Protein AF-A0AAV4HKI9-F1 (afdb_monomer_lite)

Foldseek 3Di:
DVVVVVVQVVVCVVPVDNDDDDDDDCLLPLVSLLVVLVCLLVVVDFFAADPPRDTDDNLPQQEAEDDQEQSNVVSNQVSCVVVVHAYEYAHNQECVCVPCVSRVRYHYPDHHVVVVVVVVVVVCVVVPVVVVPVPDPDPPPDDDDDDDDDDDDDDDDDDDDDDDDDDDYDDDDDDDDDDDDDDDDPPVPVVVVVVVVVVVVVVVVVVVVVVVVVVVVVVVVVVVVVVVVVVVVVVVVVVVVVVVVVVVVVVVSVVVVVVCVVDVPNDDDD

Radius of gyration: 43.37 Å; chains: 1; bounding box: 105×45×115 Å

Sequence (270 aa):
MKAFTHAVARLRQMTGINFGYLVVDDCYNPLTINRMLSKIMSGDLEVLCKETGVKLDQKKIVVGVGAQSSPVTIAALPILQNLNIPLISYSATNPALDNRITYPYFSRTVISDTQQASAIRLILQRLDVSTQHANTDLIISTATPVQFTSSSSSSSSSSSSSSNSSSSSSSSSRSSSSCSSNSNSSRGSSVVVVVAVILVIVVVVVVVVVAAVVVVVVVVVVIVVVVVVVVVVVVVVVVVVVVVVVYSVISVVDFLCLKNLLKPYILTRP

Organism: NCBI:txid1093978

Secondary structure (DSSP, 8-state):
-HHHHHHHHHHHHHH-----------TT-HHHHHHHHHHHHHS-S-PBPTTT-PBP-GGG---EE--SSHHHHHHHHHHHHTTT--EEESS---GGGG-TTT-TTEEESS--HHHHHHHHHHHHHHTTGGGG-TT--S-SS----------------------------------------------HHHHHHHHHHHHHHHHHHHHHHHHHHHHHHHHHHHHHHHHHHHHHHHHHHHHHHHHHHHHHHHHHHHHHHHHHHHS-------

pLDDT: mean 79.05, std 24.03, range [27.34, 98.56]

InterPro domains:
  IPR000337 GPCR, family 3 [PR00248] (8-27)
  IPR000337 GPCR, family 3 [PR00248] (64-90)
  IPR000337 GPCR, family 3 [PR00248] (97-116)
  IPR001828 Receptor, ligand binding region [PF01094] (2-127)
  IPR028082 Periplasmic binding protein-like I [SSF53822] (3-130)
  IPR050726 Metabotropic Glutamate Receptor [PTHR24060] (2-130)

Structure (mmCIF, N/CA/C/O backbone):
data_AF-A0AAV4HKI9-F1
#
_entry.id   AF-A0AAV4HKI9-F1
#
loop_
_atom_site.group_PDB
_atom_site.id
_atom_site.type_symbol
_atom_site.label_atom_id
_atom_site.label_alt_id
_atom_site.label_comp_id
_atom_site.label_asym_id
_atom_site.label_entity_id
_atom_site.label_seq_id
_atom_site.pdbx_PDB_ins_code
_atom_site.Cartn_x
_atom_site.Cartn_y
_atom_site.Cartn_z
_atom_site.occupancy
_atom_site.B_iso_or_equiv
_atom_site.auth_seq_id
_atom_site.auth_comp_id
_atom_site.auth_asym_id
_atom_site.auth_atom_id
_atom_site.pdbx_PDB_model_num
ATOM 1 N N . MET A 1 1 ? -11.745 5.426 6.816 1.00 82.62 1 MET A N 1
ATOM 2 C CA . MET A 1 1 ? -12.822 6.031 7.643 1.00 82.62 1 MET A CA 1
ATOM 3 C C . MET A 1 1 ? -14.162 6.176 6.904 1.00 82.6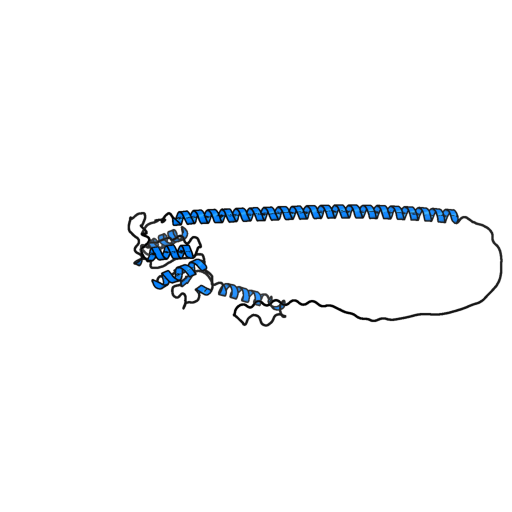2 1 MET A C 1
ATOM 5 O O . MET A 1 1 ? -14.997 5.312 7.113 1.00 82.62 1 MET A O 1
ATOM 9 N N . LYS A 1 2 ? -14.398 7.185 6.038 1.00 89.44 2 LYS A N 1
ATOM 10 C CA . LYS A 1 2 ? -15.751 7.526 5.504 1.00 89.44 2 LYS A CA 1
ATOM 11 C C . LYS A 1 2 ? -16.583 6.351 4.942 1.00 89.44 2 LYS A C 1
ATOM 13 O O . LYS A 1 2 ? -17.784 6.290 5.183 1.00 89.44 2 LYS A O 1
ATOM 18 N N . ALA A 1 3 ? -15.959 5.415 4.223 1.00 92.06 3 ALA A N 1
ATOM 19 C CA . ALA A 1 3 ? -16.648 4.232 3.695 1.00 92.06 3 ALA A CA 1
ATOM 20 C C . ALA A 1 3 ? -17.226 3.331 4.806 1.00 92.06 3 ALA A C 1
ATOM 22 O O . ALA A 1 3 ? -18.356 2.867 4.699 1.00 92.06 3 ALA A O 1
ATOM 23 N N . PHE A 1 4 ? -16.486 3.148 5.906 1.00 92.06 4 PHE A N 1
ATOM 24 C CA . PHE A 1 4 ? -16.922 2.365 7.064 1.00 92.06 4 PHE A CA 1
ATOM 25 C C . PHE A 1 4 ? -18.106 3.027 7.779 1.00 92.06 4 PHE A C 1
ATOM 27 O O . PHE A 1 4 ? -19.105 2.366 8.041 1.00 92.06 4 PHE A O 1
ATOM 34 N N . THR A 1 5 ? -18.058 4.342 8.019 1.00 91.12 5 THR A N 1
ATOM 35 C CA . THR A 1 5 ? -19.166 5.053 8.685 1.00 91.12 5 THR A CA 1
ATOM 36 C C . THR A 1 5 ? -20.451 5.023 7.847 1.00 91.12 5 THR A C 1
ATOM 38 O O . THR A 1 5 ? -21.540 4.879 8.396 1.00 91.12 5 THR A O 1
ATOM 41 N N . HIS A 1 6 ? -20.339 5.075 6.513 1.00 94.62 6 HIS A N 1
ATOM 42 C CA . HIS A 1 6 ? -21.478 4.890 5.606 1.00 94.62 6 HIS A CA 1
ATOM 43 C C . HIS A 1 6 ? -21.988 3.436 5.587 1.00 94.62 6 HIS A C 1
ATOM 45 O O . HIS A 1 6 ? -23.197 3.207 5.538 1.00 94.62 6 HIS A O 1
ATOM 51 N N . ALA A 1 7 ? -21.096 2.442 5.638 1.00 93.88 7 ALA A N 1
ATOM 52 C CA . ALA A 1 7 ? -21.480 1.033 5.724 1.00 93.88 7 ALA A CA 1
ATOM 53 C C . ALA A 1 7 ? -22.242 0.735 7.027 1.00 93.88 7 ALA A C 1
ATOM 55 O O . ALA A 1 7 ? -23.306 0.123 6.979 1.00 93.88 7 ALA A O 1
ATOM 56 N N . VAL A 1 8 ? -21.763 1.245 8.168 1.00 92.44 8 VAL A N 1
ATOM 57 C CA . VAL A 1 8 ? -22.453 1.126 9.463 1.00 92.44 8 VAL A CA 1
ATOM 58 C C . VAL A 1 8 ? -23.821 1.812 9.428 1.00 92.44 8 VAL A C 1
ATOM 60 O O . VAL A 1 8 ? -24.809 1.192 9.810 1.00 92.44 8 VAL A O 1
ATOM 63 N N . ALA A 1 9 ? -23.923 3.040 8.906 1.00 92.38 9 ALA A N 1
ATOM 64 C CA . ALA A 1 9 ? -25.210 3.733 8.779 1.00 92.38 9 ALA A CA 1
ATOM 65 C C . ALA A 1 9 ? -26.236 2.925 7.956 1.00 92.38 9 ALA A C 1
ATOM 67 O O . ALA A 1 9 ? -27.392 2.798 8.363 1.00 92.38 9 ALA A O 1
ATOM 68 N N . ARG A 1 10 ? -25.801 2.306 6.849 1.00 95.19 10 ARG A N 1
ATOM 69 C CA . ARG A 1 10 ? -26.643 1.414 6.035 1.00 95.19 10 ARG A CA 1
ATOM 70 C C . ARG A 1 10 ? -27.015 0.123 6.778 1.00 95.19 10 ARG A C 1
ATOM 72 O O . ARG A 1 10 ? -28.156 -0.316 6.685 1.00 95.19 10 ARG A O 1
ATOM 79 N N . LEU A 1 11 ? -26.095 -0.478 7.536 1.00 94.06 11 LEU A N 1
ATOM 80 C CA . LEU A 1 11 ? -26.377 -1.672 8.346 1.00 94.06 11 LEU A CA 1
ATOM 81 C C . LEU A 1 11 ? -27.436 -1.402 9.421 1.00 94.06 11 LEU A C 1
ATOM 83 O O . LEU A 1 11 ? -28.351 -2.211 9.568 1.00 94.06 11 LEU A O 1
ATOM 87 N N . ARG A 1 12 ? -27.378 -0.253 10.109 1.00 94.06 12 ARG A N 1
ATOM 88 C CA . ARG A 1 12 ? -28.415 0.162 11.074 1.00 94.06 12 ARG A CA 1
ATOM 89 C C . ARG A 1 12 ? -29.798 0.239 10.414 1.00 94.06 12 ARG A C 1
ATOM 91 O O . ARG A 1 12 ? -30.752 -0.324 10.936 1.00 94.06 12 ARG A O 1
ATOM 98 N N . GLN A 1 13 ? -29.892 0.859 9.233 1.00 95.38 13 GLN A N 1
ATOM 99 C CA . GLN A 1 13 ? -31.145 0.965 8.467 1.00 95.38 13 GLN A CA 1
ATOM 100 C C . GLN A 1 13 ? -31.715 -0.396 8.037 1.00 95.38 13 GLN A C 1
ATOM 102 O O . GLN A 1 13 ? -32.926 -0.578 8.063 1.00 95.38 13 GLN A O 1
ATOM 107 N N . MET A 1 14 ? -30.862 -1.347 7.638 1.00 96.06 14 MET A N 1
ATOM 108 C CA . MET A 1 14 ? -31.302 -2.659 7.134 1.00 96.06 14 MET A CA 1
ATOM 109 C C . MET A 1 14 ? -31.615 -3.680 8.240 1.00 96.06 14 MET A C 1
ATOM 111 O O . MET A 1 14 ? -32.298 -4.661 7.969 1.00 96.06 14 MET A O 1
ATOM 115 N N . THR A 1 15 ? -31.104 -3.485 9.461 1.00 95.56 15 THR A N 1
ATOM 116 C CA . THR A 1 15 ? -31.237 -4.455 10.570 1.00 95.56 15 THR A CA 1
ATOM 117 C C . THR A 1 15 ? -32.067 -3.954 11.751 1.00 95.56 15 THR A C 1
ATOM 119 O O . THR A 1 15 ? -32.480 -4.760 12.578 1.00 95.56 15 THR A O 1
ATOM 122 N N . GLY A 1 16 ? -32.261 -2.638 11.889 1.00 93.50 16 GLY A N 1
ATOM 123 C CA . GLY A 1 16 ? -32.819 -2.020 13.097 1.00 93.50 16 GLY A CA 1
ATOM 124 C C . GLY A 1 16 ? -31.872 -2.019 14.309 1.00 93.50 16 GLY A C 1
ATOM 125 O O . GLY A 1 16 ? -32.217 -1.459 15.347 1.00 93.50 16 GLY A O 1
ATOM 126 N N . ILE A 1 17 ? -30.675 -2.610 14.200 1.00 92.38 17 ILE A N 1
ATOM 127 C CA . ILE A 1 17 ? -29.696 -2.710 15.291 1.00 92.38 17 ILE A CA 1
ATOM 128 C C . ILE A 1 17 ? -28.816 -1.457 15.305 1.00 92.38 17 ILE A C 1
ATOM 130 O O . ILE A 1 17 ? -28.237 -1.079 14.285 1.00 92.38 17 ILE A O 1
ATOM 134 N N . ASN A 1 18 ? -28.673 -0.818 16.470 1.00 86.38 18 ASN A N 1
ATOM 135 C CA . ASN A 1 18 ? -27.919 0.429 16.587 1.00 86.38 18 ASN A CA 1
ATOM 136 C C . ASN A 1 18 ? -26.425 0.182 16.881 1.00 86.38 18 ASN A C 1
ATOM 138 O O . ASN A 1 18 ? -25.998 0.062 18.029 1.00 86.38 18 ASN A O 1
ATOM 142 N N . PHE A 1 19 ? -25.636 0.060 15.812 1.00 88.88 19 PHE A N 1
ATOM 143 C CA . PHE A 1 19 ? -24.198 -0.213 15.863 1.00 88.88 19 PHE A CA 1
ATOM 144 C C . PHE A 1 19 ? -23.358 1.051 16.117 1.00 88.88 19 PHE A C 1
ATOM 146 O O . PHE A 1 19 ? -23.077 1.807 15.181 1.00 88.88 19 PHE A O 1
ATOM 153 N N . GLY A 1 20 ? -22.890 1.246 17.351 1.00 86.62 20 GLY A N 1
ATOM 154 C CA . GLY A 1 20 ? -21.827 2.212 17.658 1.00 86.62 20 GLY A CA 1
ATOM 155 C C . GLY A 1 20 ? -20.463 1.790 17.087 1.00 86.62 20 GLY A C 1
ATOM 156 O O . GLY A 1 20 ? -20.255 0.626 16.745 1.00 86.62 20 GLY A O 1
ATOM 157 N N . TYR A 1 21 ? -19.516 2.727 16.993 1.00 90.25 21 TYR A N 1
ATOM 158 C CA . TYR A 1 21 ? -18.136 2.440 16.589 1.00 90.25 21 TYR A CA 1
ATOM 159 C C . TYR A 1 21 ? -17.115 3.323 17.315 1.00 90.25 21 TYR A C 1
ATOM 161 O O . TYR A 1 21 ? -17.411 4.451 17.703 1.00 90.25 21 TYR A O 1
ATOM 169 N N . LEU A 1 22 ? -15.884 2.822 17.418 1.00 88.94 22 LEU A N 1
ATOM 170 C CA . LEU A 1 22 ? -14.687 3.598 17.732 1.00 88.94 22 LEU A CA 1
ATOM 171 C C . LEU A 1 22 ? -13.765 3.565 16.507 1.00 88.94 22 LEU A C 1
ATOM 173 O O . LEU A 1 22 ? -13.572 2.508 15.910 1.00 88.94 22 LEU A O 1
ATOM 177 N N . VAL A 1 23 ? -13.180 4.707 16.141 1.00 89.75 23 VAL A N 1
ATOM 178 C CA . VAL A 1 23 ? -12.111 4.775 15.136 1.00 89.75 23 VAL A CA 1
ATOM 179 C C . VAL A 1 23 ? -10.812 5.145 15.841 1.00 89.75 23 VAL A C 1
ATOM 181 O O . VAL A 1 23 ? -10.749 6.156 16.535 1.00 89.75 23 VAL A O 1
ATOM 184 N N . VAL A 1 24 ? -9.787 4.319 15.646 1.00 89.88 24 VAL A N 1
ATOM 185 C CA . VAL A 1 24 ? -8.420 4.531 16.133 1.00 89.88 24 VAL A CA 1
ATOM 186 C C . VAL A 1 24 ? -7.533 4.789 14.917 1.00 89.88 24 VAL A C 1
ATOM 188 O O . VAL A 1 24 ? -7.698 4.127 13.892 1.00 89.88 24 VAL A O 1
ATOM 191 N N . ASP A 1 25 ? -6.625 5.758 15.015 1.00 90.38 25 ASP A N 1
ATOM 192 C CA . ASP A 1 25 ? -5.610 6.004 13.989 1.00 90.38 25 ASP A CA 1
ATOM 193 C C . ASP A 1 25 ? -4.366 5.168 14.316 1.00 90.38 25 ASP A C 1
ATOM 195 O O . ASP A 1 25 ? -3.757 5.342 15.372 1.00 90.38 25 ASP A O 1
ATOM 199 N N . ASP A 1 26 ? -4.016 4.222 13.445 1.00 90.19 26 ASP A N 1
ATOM 200 C CA . ASP A 1 26 ? -2.836 3.374 13.629 1.00 90.19 26 ASP A CA 1
ATOM 201 C C . ASP A 1 26 ? -1.536 4.027 13.121 1.00 90.19 26 ASP A C 1
ATOM 203 O O . ASP A 1 26 ? -0.446 3.531 13.419 1.00 90.19 26 ASP A O 1
ATOM 207 N N . CYS A 1 27 ? -1.632 5.143 12.385 1.00 91.81 27 CYS A N 1
ATOM 208 C CA . CYS A 1 27 ? -0.529 5.807 11.686 1.00 91.81 27 CYS A CA 1
ATOM 209 C C . CYS A 1 27 ? 0.396 4.858 10.893 1.00 91.81 27 CYS A C 1
ATOM 211 O O . CYS A 1 27 ? 1.594 5.118 10.777 1.00 91.81 27 CYS A O 1
ATOM 213 N N . TYR A 1 28 ? -0.114 3.724 10.400 1.00 91.38 28 TYR A N 1
ATOM 214 C CA . TYR A 1 28 ? 0.666 2.654 9.766 1.00 91.38 28 TYR A CA 1
ATOM 215 C C . TYR A 1 28 ? 1.783 2.050 10.657 1.00 91.38 28 TYR A C 1
ATOM 217 O O . TYR A 1 28 ? 2.653 1.330 10.163 1.00 91.38 28 TYR A O 1
ATOM 225 N N . ASN A 1 29 ? 1.764 2.297 11.975 1.00 93.19 29 ASN A N 1
ATOM 226 C CA . ASN A 1 29 ? 2.870 2.021 12.896 1.00 93.19 29 ASN A CA 1
ATOM 227 C C . ASN A 1 29 ? 2.481 0.993 13.992 1.00 93.19 29 ASN A C 1
ATOM 229 O O . ASN A 1 29 ? 1.561 1.237 14.782 1.00 93.19 29 ASN A O 1
ATOM 233 N N . PRO A 1 30 ? 3.194 -0.150 14.109 1.00 94.62 30 PRO A N 1
ATOM 234 C CA . PRO A 1 30 ? 2.856 -1.213 15.061 1.00 94.62 30 PRO A CA 1
ATOM 235 C C . PRO A 1 30 ? 3.026 -0.810 16.537 1.00 94.62 30 PRO A C 1
ATOM 237 O O . PRO A 1 30 ? 2.379 -1.396 17.405 1.00 94.62 30 PRO A O 1
ATOM 240 N N . LEU A 1 31 ? 3.858 0.190 16.849 1.00 93.62 31 LEU A N 1
ATOM 241 C CA . LEU A 1 31 ? 3.993 0.730 18.207 1.00 93.62 31 LEU A CA 1
ATOM 242 C C . LEU A 1 31 ? 2.831 1.671 18.548 1.00 93.62 31 LEU A C 1
ATOM 244 O O . LEU A 1 31 ? 2.330 1.647 19.673 1.00 93.62 31 LEU A O 1
ATOM 248 N N . THR A 1 32 ? 2.366 2.458 17.573 1.00 91.75 32 THR A N 1
ATOM 249 C CA . THR A 1 32 ? 1.217 3.361 17.732 1.00 91.75 32 THR A CA 1
ATOM 250 C C . THR A 1 32 ? -0.050 2.583 18.060 1.00 91.75 32 THR A C 1
ATOM 252 O O . THR A 1 32 ? -0.686 2.885 19.073 1.00 91.75 32 THR A O 1
ATOM 255 N N . ILE A 1 33 ? -0.386 1.545 17.280 1.00 95.00 33 ILE A N 1
ATOM 256 C CA . ILE A 1 33 ? -1.594 0.753 17.549 1.00 95.00 33 ILE A CA 1
ATOM 257 C C . ILE A 1 33 ? -1.505 0.014 18.887 1.00 95.00 33 ILE A C 1
ATOM 259 O O . ILE A 1 33 ? -2.465 0.060 19.647 1.00 95.00 33 ILE A O 1
ATOM 263 N N . ASN A 1 34 ? -0.350 -0.572 19.234 1.00 94.25 34 ASN A N 1
ATOM 264 C CA . ASN A 1 34 ? -0.146 -1.215 20.536 1.00 94.25 34 ASN A CA 1
ATOM 265 C C . ASN A 1 34 ? -0.402 -0.241 21.691 1.00 94.25 34 ASN A C 1
ATOM 267 O O . ASN A 1 34 ? -1.144 -0.561 22.617 1.00 94.25 34 ASN A O 1
ATOM 271 N N . ARG A 1 35 ? 0.184 0.962 21.628 1.00 93.69 35 ARG A N 1
ATOM 272 C CA . ARG A 1 35 ? 0.099 1.971 22.694 1.00 93.69 35 ARG A CA 1
ATOM 273 C C . ARG A 1 35 ? -1.278 2.629 22.797 1.00 93.69 35 ARG A C 1
ATOM 275 O O . ARG A 1 35 ? -1.668 3.024 23.893 1.00 93.69 35 ARG A O 1
ATOM 282 N N . MET A 1 36 ? -1.996 2.798 21.685 1.00 91.75 36 MET A N 1
ATOM 283 C CA . MET A 1 36 ? -3.386 3.261 21.731 1.00 91.75 36 MET A CA 1
ATOM 284 C C . MET A 1 36 ? -4.297 2.156 22.260 1.00 91.75 36 MET A C 1
ATOM 286 O O . MET A 1 36 ? -5.034 2.378 23.216 1.00 91.75 36 MET A O 1
ATOM 290 N N . LEU A 1 37 ? -4.229 0.962 21.669 1.00 93.62 37 LEU A N 1
ATOM 291 C CA . LEU A 1 37 ? -5.148 -0.124 21.976 1.00 93.62 37 LEU A CA 1
ATOM 292 C C . LEU A 1 37 ? -4.997 -0.609 23.420 1.00 93.62 37 LEU A C 1
ATOM 294 O O . LEU A 1 37 ? -6.015 -0.766 24.083 1.00 93.62 37 LEU A O 1
ATOM 298 N N . SER A 1 38 ? -3.774 -0.757 23.945 1.00 93.19 38 SER A N 1
ATOM 299 C CA . SER A 1 38 ? -3.576 -1.127 25.353 1.00 93.19 38 SER A CA 1
ATOM 300 C C . SER A 1 38 ? -4.240 -0.124 26.297 1.00 93.19 38 SER A C 1
ATOM 302 O O . SER A 1 38 ? -5.049 -0.522 27.127 1.00 93.19 38 SER A O 1
ATOM 304 N N . LYS A 1 39 ? -4.015 1.182 26.106 1.00 91.94 39 LYS A N 1
ATOM 305 C CA . LYS A 1 39 ? -4.646 2.228 26.925 1.00 91.94 39 LYS A CA 1
ATOM 306 C C . LYS A 1 39 ? -6.169 2.275 26.801 1.00 91.94 39 LYS A C 1
ATOM 308 O O . LYS A 1 39 ? -6.846 2.550 27.787 1.00 91.94 39 LYS A O 1
ATOM 313 N N . ILE A 1 40 ? -6.716 2.027 25.610 1.00 92.00 40 ILE A N 1
ATOM 314 C CA . ILE A 1 40 ? -8.171 1.991 25.409 1.00 92.00 40 ILE A CA 1
ATOM 315 C C . ILE A 1 40 ? -8.761 0.764 26.114 1.00 92.00 40 ILE A C 1
ATOM 317 O O . ILE A 1 40 ? -9.754 0.919 26.817 1.00 92.00 40 ILE A O 1
ATOM 321 N N . MET A 1 41 ? -8.157 -0.424 25.966 1.00 91.81 41 MET A N 1
ATOM 322 C CA . MET A 1 41 ? -8.642 -1.674 26.573 1.00 91.81 41 MET A CA 1
ATOM 323 C C . MET A 1 41 ? -8.477 -1.707 28.102 1.00 91.81 41 MET A C 1
ATOM 325 O O . MET A 1 41 ? -9.374 -2.188 28.787 1.00 91.81 41 MET A O 1
ATOM 329 N N . SER A 1 42 ? -7.374 -1.175 28.643 1.00 91.25 42 SER A N 1
ATOM 330 C CA . SER A 1 42 ? -7.137 -1.072 30.095 1.00 91.25 42 SER A CA 1
ATOM 331 C C . SER A 1 42 ? -8.015 -0.023 30.785 1.00 91.25 42 SER A C 1
ATOM 333 O O . SER A 1 42 ? -8.172 -0.066 32.001 1.00 91.25 42 SER A O 1
ATOM 335 N N . GLY A 1 43 ? -8.568 0.936 30.034 1.00 86.75 43 GLY A N 1
ATOM 336 C CA . GLY A 1 43 ? -9.310 2.080 30.574 1.00 86.75 43 GLY A CA 1
ATOM 337 C C . GLY A 1 43 ? -8.457 3.318 30.883 1.00 86.75 43 GLY A C 1
ATOM 338 O O . GLY A 1 43 ? -9.024 4.377 31.138 1.00 86.75 43 GLY A O 1
ATOM 339 N N . ASP A 1 44 ? -7.124 3.231 30.778 1.00 87.12 44 ASP A N 1
ATOM 340 C CA . ASP A 1 44 ? -6.179 4.347 30.993 1.00 87.12 44 ASP A CA 1
ATOM 341 C C . ASP A 1 44 ? -6.435 5.565 30.086 1.00 87.12 44 ASP A C 1
ATOM 343 O O . ASP A 1 44 ? -5.993 6.678 30.385 1.00 87.12 44 ASP A O 1
ATOM 347 N N . LEU A 1 45 ? -7.082 5.360 28.933 1.00 84.00 45 LEU A N 1
ATOM 348 C CA . LEU A 1 45 ? -7.538 6.429 28.050 1.00 84.00 45 LEU A CA 1
ATOM 349 C C . LEU A 1 45 ? -9.063 6.547 28.111 1.00 84.00 45 LEU A C 1
ATOM 351 O O . LEU A 1 45 ? -9.781 5.787 27.460 1.00 84.00 45 LEU A O 1
ATOM 355 N N . GLU A 1 46 ? -9.550 7.558 28.831 1.00 80.00 46 GLU A N 1
ATOM 356 C CA . GLU A 1 46 ? -10.973 7.904 28.858 1.00 80.00 46 GLU A CA 1
ATOM 357 C C . GLU A 1 46 ? -11.436 8.456 27.500 1.00 80.00 46 GLU A C 1
ATOM 359 O O . GLU A 1 46 ? -11.386 9.657 27.226 1.00 80.00 46 GLU A O 1
ATOM 364 N N . VAL A 1 47 ? -11.905 7.567 26.624 1.00 80.19 47 VAL A N 1
ATOM 365 C CA . VAL A 1 47 ? -12.552 7.957 25.369 1.00 80.19 47 VAL A CA 1
ATOM 366 C C . VAL A 1 47 ? -13.999 8.356 25.660 1.00 80.19 47 VAL A C 1
ATOM 368 O O . VAL A 1 47 ? -14.799 7.541 26.111 1.00 80.19 47 VAL A O 1
ATOM 371 N N . LEU A 1 48 ? -14.346 9.613 25.386 1.00 82.06 48 LEU A N 1
ATOM 372 C CA . LEU A 1 48 ? -15.707 10.145 25.505 1.00 82.06 48 LEU A CA 1
ATOM 373 C C . LEU A 1 48 ? -16.413 10.137 24.140 1.00 82.06 48 LEU A C 1
ATOM 375 O O . LEU A 1 48 ? -15.781 10.332 23.105 1.00 82.06 48 LEU A O 1
ATOM 379 N N . CYS A 1 49 ? -17.733 9.969 24.115 1.00 74.69 49 CYS A N 1
ATOM 380 C CA . CYS A 1 49 ? -18.548 10.098 22.904 1.00 74.69 49 CYS A CA 1
ATOM 381 C C . CYS A 1 49 ? -18.969 11.561 22.670 1.00 74.69 49 CYS A C 1
ATOM 383 O O . CYS A 1 49 ? -19.581 12.175 23.542 1.00 74.69 49 CYS A O 1
ATOM 385 N N . LYS A 1 50 ? -18.696 12.127 21.480 1.00 67.00 50 LYS A N 1
ATOM 386 C CA . LYS A 1 50 ? -18.783 13.590 21.244 1.00 67.00 50 LYS A CA 1
ATOM 387 C C . LYS A 1 50 ? -20.154 14.206 21.508 1.00 67.00 50 LYS A C 1
ATOM 389 O O . LYS A 1 50 ? -20.241 15.321 22.003 1.00 67.00 50 LYS A O 1
ATOM 394 N N . GLU A 1 51 ? -21.205 13.503 21.106 1.00 67.88 51 GLU A N 1
ATOM 395 C CA . GLU A 1 51 ? -22.578 14.022 21.107 1.00 67.88 51 GLU A CA 1
ATOM 396 C C . GLU A 1 51 ? -23.378 13.609 22.345 1.00 67.88 51 GLU A C 1
ATOM 398 O O . GLU A 1 51 ? -24.467 14.129 22.555 1.00 67.88 51 GLU A O 1
ATOM 403 N N . THR A 1 52 ? -22.861 12.681 23.156 1.00 70.62 52 THR A N 1
ATOM 404 C CA . THR A 1 52 ? -23.561 12.159 24.342 1.00 70.62 52 THR A CA 1
ATOM 405 C C . THR A 1 52 ? -22.798 12.378 25.647 1.00 70.62 52 THR A C 1
ATOM 407 O O . THR A 1 52 ? -23.380 12.204 26.711 1.00 70.62 52 THR A O 1
ATOM 410 N N . GLY A 1 53 ? -21.502 12.708 25.601 1.00 75.06 53 GLY A N 1
ATOM 411 C CA . GLY A 1 53 ? -20.638 12.823 26.784 1.00 75.06 53 GLY A CA 1
ATOM 412 C C . GLY A 1 53 ? -20.369 11.497 27.510 1.00 75.06 53 GLY A C 1
ATOM 413 O O . GLY A 1 53 ? -19.660 11.479 28.510 1.00 75.06 53 GLY A O 1
ATOM 414 N N . VAL A 1 54 ? -20.916 10.380 27.021 1.00 80.75 54 VAL A N 1
ATOM 415 C CA . VAL A 1 54 ? -20.798 9.060 27.654 1.00 80.75 54 VAL A CA 1
ATOM 416 C C . VAL A 1 54 ? -19.382 8.512 27.461 1.00 80.75 54 VAL A C 1
ATOM 418 O O . VAL A 1 54 ? -18.846 8.560 26.352 1.00 80.75 54 VAL A O 1
ATOM 421 N N . LYS A 1 55 ? -18.783 7.975 28.531 1.00 84.81 55 LYS A N 1
ATOM 422 C CA . LYS A 1 55 ? -17.503 7.251 28.473 1.00 84.81 55 LYS A CA 1
ATOM 423 C C . LYS A 1 55 ? -17.669 5.936 27.708 1.00 84.81 55 LYS A C 1
ATOM 425 O O . LYS A 1 55 ? -18.661 5.230 27.886 1.00 84.81 55 LYS A O 1
ATOM 430 N N . LEU A 1 56 ? -16.692 5.608 26.869 1.00 86.25 56 LEU A N 1
ATOM 431 C CA . LEU A 1 56 ? -16.613 4.336 26.164 1.00 86.25 56 LEU A CA 1
ATOM 432 C C . LEU A 1 56 ? -16.537 3.182 27.170 1.00 86.25 56 LEU A C 1
ATOM 434 O O . LEU A 1 56 ? -15.682 3.174 28.050 1.00 86.25 56 LEU A O 1
ATOM 438 N N . ASP A 1 57 ? -17.410 2.197 26.993 1.00 88.69 57 ASP A N 1
ATOM 439 C CA . ASP A 1 57 ? -17.380 0.932 27.721 1.00 88.69 57 ASP A CA 1
ATOM 440 C C . ASP A 1 57 ? -16.663 -0.111 26.858 1.00 88.69 57 ASP A C 1
ATOM 442 O O . ASP A 1 57 ? -17.192 -0.566 25.840 1.00 88.69 57 ASP A O 1
ATOM 446 N N . GLN A 1 58 ? -15.448 -0.478 27.264 1.00 88.81 58 GLN A N 1
ATOM 447 C CA . GLN A 1 58 ? -14.579 -1.427 26.565 1.00 88.81 58 GLN A CA 1
ATOM 448 C C . GLN A 1 58 ? -15.268 -2.775 26.329 1.00 88.81 58 GLN A C 1
ATOM 450 O O . GLN A 1 58 ? -15.046 -3.408 25.299 1.00 88.81 58 GLN A O 1
ATOM 455 N N . LYS A 1 59 ? -16.157 -3.196 27.238 1.00 89.75 59 LYS A N 1
ATOM 456 C CA . LYS A 1 59 ? -16.848 -4.494 27.176 1.00 89.75 59 LYS A CA 1
ATOM 457 C C . LYS A 1 59 ? -17.884 -4.567 26.049 1.00 89.75 59 LYS A C 1
ATOM 459 O O . LYS A 1 59 ? -18.393 -5.645 25.765 1.00 89.75 59 LYS A O 1
ATOM 464 N N . LYS A 1 60 ? -18.194 -3.440 25.398 1.00 90.25 60 LYS A N 1
ATOM 465 C CA . LYS A 1 60 ? -19.090 -3.357 24.232 1.00 90.25 60 LYS A CA 1
ATOM 466 C C . LYS A 1 60 ? -18.348 -3.423 22.890 1.00 90.25 60 LYS A C 1
ATOM 468 O O . LYS A 1 60 ? -18.984 -3.344 21.840 1.00 90.25 60 LYS A O 1
ATOM 473 N N . ILE A 1 61 ? -17.022 -3.575 22.896 1.00 92.81 61 ILE A N 1
ATOM 474 C CA . ILE A 1 61 ? -16.207 -3.710 21.682 1.00 92.81 61 ILE A CA 1
ATOM 475 C C . ILE A 1 61 ? -16.213 -5.182 21.252 1.00 92.81 61 ILE A C 1
ATOM 477 O O . ILE A 1 61 ? -15.427 -5.989 21.731 1.00 92.81 61 ILE A O 1
ATOM 481 N N . VAL A 1 62 ? -17.132 -5.530 20.348 1.00 94.94 62 VAL A N 1
ATOM 482 C CA . VAL A 1 62 ? -17.370 -6.922 19.910 1.00 94.94 62 VAL A CA 1
ATOM 483 C C . VAL A 1 62 ? -16.573 -7.352 18.672 1.00 94.94 62 VAL A C 1
ATOM 485 O O . VAL A 1 62 ? -16.524 -8.538 18.365 1.00 94.94 62 VAL A O 1
ATOM 488 N N . VAL A 1 63 ? -15.972 -6.412 17.933 1.00 96.12 63 VAL A N 1
ATOM 489 C CA . VAL A 1 63 ? -15.173 -6.687 16.724 1.00 96.12 63 VAL A CA 1
ATOM 490 C C . VAL A 1 63 ? -14.235 -5.516 16.419 1.00 96.12 63 VAL A C 1
ATOM 492 O O . VAL A 1 63 ? -14.615 -4.352 16.560 1.00 96.12 63 VAL A O 1
ATOM 495 N N . GLY A 1 64 ? -13.018 -5.816 15.967 1.00 96.06 64 GLY A N 1
ATOM 496 C CA . GLY A 1 64 ? -12.097 -4.866 15.345 1.00 96.06 64 GLY A CA 1
ATOM 497 C C . GLY A 1 64 ? -12.125 -4.982 13.818 1.00 96.06 64 GLY A C 1
ATOM 498 O O . GLY A 1 64 ? -12.225 -6.081 13.273 1.00 96.06 64 GLY A O 1
ATOM 499 N N . VAL A 1 65 ? -11.988 -3.858 13.108 1.00 96.88 65 VAL A N 1
ATOM 500 C CA . VAL A 1 65 ? -11.890 -3.832 11.637 1.00 96.88 65 VAL A CA 1
ATOM 501 C C . VAL A 1 65 ? -10.629 -3.075 11.222 1.00 96.88 65 VAL A C 1
ATOM 503 O O . VAL A 1 65 ? -10.519 -1.872 11.449 1.00 96.88 65 VAL A O 1
ATOM 506 N N . GLY A 1 66 ? -9.673 -3.786 10.623 1.00 95.00 66 GLY A N 1
ATOM 507 C CA . GLY A 1 66 ? -8.321 -3.302 10.339 1.00 95.00 66 GLY A CA 1
ATOM 508 C C . GLY A 1 66 ? -7.241 -4.358 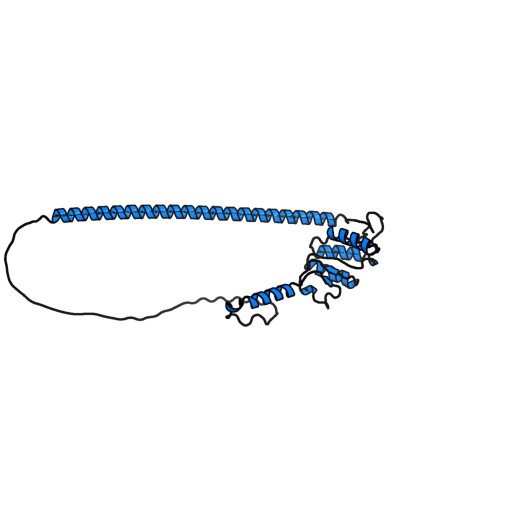10.622 1.00 95.00 66 GLY A C 1
ATOM 509 O O . GLY A 1 66 ? -7.548 -5.525 10.830 1.00 95.00 66 GLY A O 1
ATOM 510 N N . ALA A 1 67 ? -5.957 -4.006 10.605 1.00 96.12 67 ALA A N 1
ATOM 511 C CA . ALA A 1 67 ? -5.415 -2.761 10.055 1.00 96.12 67 ALA A CA 1
ATOM 512 C C . ALA A 1 67 ? -5.271 -2.869 8.523 1.00 96.12 67 ALA A C 1
ATOM 514 O O . ALA A 1 67 ? -5.567 -3.917 7.941 1.00 96.12 67 ALA A O 1
ATOM 515 N N . GLN A 1 68 ? -4.814 -1.804 7.855 1.00 95.31 68 GLN A N 1
ATOM 516 C CA . GLN A 1 68 ? -4.386 -1.919 6.453 1.00 95.31 68 GLN A CA 1
ATOM 517 C C . GLN A 1 68 ? -3.060 -2.690 6.353 1.00 95.31 68 GLN A C 1
ATOM 519 O O . GLN A 1 68 ? -2.905 -3.592 5.535 1.00 95.31 68 GLN A O 1
ATOM 524 N N . SER A 1 69 ? -2.107 -2.320 7.210 1.00 97.19 69 SER A N 1
ATOM 525 C CA . SER A 1 69 ? -0.746 -2.849 7.231 1.00 97.19 69 SER A CA 1
ATOM 526 C C . SER A 1 69 ? -0.681 -4.219 7.912 1.00 97.19 69 SER A C 1
ATOM 528 O O . SER A 1 69 ? -1.225 -4.411 9.005 1.00 97.19 69 SER A O 1
ATOM 530 N N . SER A 1 70 ? 0.021 -5.176 7.296 1.00 97.81 70 SER A N 1
ATOM 531 C CA . SER A 1 70 ? 0.214 -6.513 7.875 1.00 97.81 70 SER A CA 1
ATOM 532 C C . SER A 1 70 ? 0.991 -6.473 9.208 1.00 97.81 70 SER A C 1
ATOM 534 O O . SER A 1 70 ? 0.473 -7.023 10.178 1.00 97.81 70 SER A O 1
ATOM 536 N N . PRO A 1 71 ? 2.142 -5.773 9.340 1.00 97.75 71 PRO A N 1
ATOM 537 C CA . PRO A 1 71 ? 2.799 -5.559 10.637 1.00 97.75 71 PRO A CA 1
ATOM 538 C C . PRO A 1 71 ? 1.906 -4.941 11.723 1.00 97.75 71 PRO A C 1
ATOM 540 O O . PRO A 1 71 ? 1.953 -5.376 12.869 1.00 97.75 71 PRO A O 1
ATOM 543 N N . VAL A 1 72 ? 1.063 -3.962 11.378 1.00 97.81 72 VAL A N 1
ATOM 544 C CA . VAL A 1 72 ? 0.140 -3.313 12.333 1.00 97.81 72 VAL A CA 1
ATOM 545 C C . VAL A 1 72 ? -0.970 -4.275 12.769 1.00 97.81 72 VAL A C 1
ATOM 547 O O . VAL A 1 72 ? -1.331 -4.319 13.941 1.00 97.81 72 VAL A O 1
ATOM 550 N N . THR A 1 73 ? -1.467 -5.100 11.846 1.00 97.62 73 THR A N 1
ATOM 551 C CA . THR A 1 73 ? -2.452 -6.157 12.129 1.00 97.62 73 THR A CA 1
ATOM 552 C C . THR A 1 73 ? -1.864 -7.219 13.065 1.00 97.62 73 THR A C 1
ATOM 554 O O . THR A 1 73 ? -2.472 -7.547 14.081 1.00 97.62 73 THR A O 1
ATOM 557 N N . ILE A 1 74 ? -0.644 -7.689 12.777 1.00 97.69 74 ILE A N 1
ATOM 558 C CA . ILE A 1 74 ? 0.125 -8.614 13.629 1.00 97.69 74 ILE A CA 1
ATOM 559 C C . ILE A 1 74 ? 0.350 -8.017 15.027 1.00 97.69 74 ILE A C 1
ATOM 561 O O . ILE A 1 74 ? 0.237 -8.729 16.020 1.00 97.69 74 ILE A O 1
ATOM 565 N N . ALA A 1 75 ? 0.627 -6.714 15.112 1.00 97.19 75 ALA A N 1
ATOM 566 C CA . ALA A 1 75 ? 0.843 -5.998 16.364 1.00 97.19 75 ALA A CA 1
ATOM 567 C C . ALA A 1 75 ? -0.434 -5.829 17.209 1.00 97.19 75 ALA A C 1
ATOM 569 O O . ALA A 1 75 ? -0.371 -5.954 18.427 1.00 97.19 75 ALA A O 1
ATOM 570 N N . ALA A 1 76 ? -1.589 -5.573 16.587 1.00 96.88 76 ALA A N 1
ATOM 571 C CA . ALA A 1 76 ? -2.862 -5.405 17.293 1.00 96.88 76 ALA A CA 1
ATOM 572 C C . ALA A 1 76 ? -3.458 -6.732 17.805 1.00 96.88 76 ALA A C 1
ATOM 574 O O . ALA A 1 76 ? -4.161 -6.743 18.818 1.00 96.88 76 ALA A O 1
ATOM 575 N N . LEU A 1 77 ? -3.185 -7.847 17.114 1.00 97.19 77 LEU A N 1
ATOM 576 C CA . LEU A 1 77 ? -3.799 -9.146 17.401 1.00 97.19 77 LEU A CA 1
ATOM 577 C C . LEU A 1 77 ? -3.594 -9.631 18.847 1.00 97.19 77 LEU A C 1
ATOM 579 O O . LEU A 1 77 ? -4.606 -9.903 19.486 1.00 97.19 77 LEU A O 1
ATOM 583 N N . PRO A 1 78 ? -2.379 -9.702 19.427 1.00 96.06 78 PRO A N 1
ATOM 584 C CA . PRO A 1 78 ? -2.188 -10.183 20.800 1.00 96.06 78 PRO A CA 1
ATOM 585 C C . PRO A 1 78 ? -3.083 -9.507 21.852 1.00 96.06 78 PRO A C 1
ATOM 587 O O . PRO A 1 78 ? -3.554 -10.174 22.769 1.00 96.06 78 PRO A O 1
ATOM 590 N N . ILE A 1 79 ? -3.374 -8.209 21.700 1.00 95.62 79 ILE A N 1
ATOM 591 C CA . ILE A 1 79 ? -4.243 -7.474 22.630 1.00 95.62 79 ILE A CA 1
ATOM 592 C C . ILE A 1 79 ? -5.715 -7.871 22.437 1.00 95.62 79 ILE A C 1
ATOM 594 O O . ILE A 1 79 ? -6.400 -8.168 23.412 1.00 95.62 79 ILE A O 1
ATOM 598 N N . LEU A 1 80 ? -6.207 -7.909 21.193 1.00 96.12 80 LEU A N 1
ATOM 599 C CA . LEU A 1 80 ? -7.604 -8.262 20.901 1.00 96.12 80 LEU A CA 1
ATOM 600 C C . LEU A 1 80 ? -7.911 -9.736 21.201 1.00 96.12 80 LEU A C 1
ATOM 602 O O . LEU A 1 80 ? -8.971 -10.047 21.742 1.00 96.12 80 LEU A O 1
ATOM 606 N N . GLN A 1 81 ? -6.973 -10.638 20.907 1.00 95.56 81 GLN A N 1
ATOM 607 C CA . GLN A 1 81 ? -7.142 -12.078 21.114 1.00 95.56 81 GLN A CA 1
ATOM 608 C C . GLN A 1 81 ? -7.246 -12.447 22.596 1.00 95.56 81 GLN A C 1
ATOM 610 O O . GLN A 1 81 ? -8.103 -13.250 22.952 1.00 95.56 81 GLN A O 1
ATOM 615 N N . ASN A 1 82 ? -6.465 -11.803 23.471 1.00 94.38 82 ASN A N 1
ATOM 616 C CA . ASN A 1 82 ? -6.572 -11.996 24.923 1.00 94.38 82 ASN A CA 1
ATOM 617 C C . ASN A 1 82 ? -7.912 -11.502 25.507 1.00 94.38 82 ASN A C 1
ATOM 619 O O . ASN A 1 82 ? -8.246 -11.835 26.641 1.00 94.38 82 ASN A O 1
ATOM 623 N N . LEU A 1 83 ? -8.680 -10.725 24.739 1.00 95.19 83 LEU A N 1
ATOM 624 C CA . LEU A 1 83 ? -10.024 -10.249 25.077 1.00 95.19 83 LEU A CA 1
ATOM 625 C C . LEU A 1 83 ? -11.126 -10.993 24.297 1.00 95.19 83 LEU A C 1
ATOM 627 O O . LEU A 1 83 ? -12.299 -10.653 24.426 1.00 95.19 83 LEU A O 1
ATOM 631 N N . ASN A 1 84 ? -10.761 -12.012 23.508 1.00 96.50 84 ASN A N 1
ATOM 632 C CA . ASN A 1 84 ? -11.634 -12.766 22.599 1.00 96.50 84 ASN A CA 1
ATOM 633 C C . ASN A 1 84 ? -12.330 -11.904 21.520 1.00 96.50 84 ASN A C 1
ATOM 635 O O . ASN A 1 84 ? -13.395 -12.266 21.020 1.00 96.50 84 ASN A O 1
ATOM 639 N N . ILE A 1 85 ? -11.738 -10.762 21.151 1.00 97.62 85 ILE A N 1
ATOM 640 C CA . ILE A 1 85 ? -12.287 -9.834 20.153 1.00 97.62 85 ILE A CA 1
ATOM 641 C C . ILE A 1 85 ? -11.767 -10.221 18.752 1.00 97.62 85 ILE A C 1
ATOM 643 O O . ILE A 1 85 ? -10.557 -10.146 18.516 1.00 97.62 85 ILE A O 1
ATOM 647 N N . PRO A 1 86 ? -12.635 -10.593 17.790 1.00 98.00 86 PRO A N 1
ATOM 648 C CA . PRO A 1 86 ? -12.224 -10.863 16.414 1.00 98.00 86 PRO A CA 1
ATOM 649 C C . PRO A 1 86 ? -11.712 -9.611 15.696 1.00 98.00 86 PRO A C 1
ATOM 651 O O . PRO A 1 86 ? -12.306 -8.537 15.802 1.00 98.00 86 PRO A O 1
ATOM 654 N N . LEU A 1 87 ? -10.635 -9.762 14.918 1.00 97.88 87 LEU A N 1
ATOM 655 C CA . LEU A 1 87 ? -10.076 -8.710 14.063 1.00 97.88 87 LEU A CA 1
ATOM 656 C C . LEU A 1 87 ? -10.229 -9.085 12.587 1.00 97.88 87 LEU A C 1
ATOM 658 O O . LEU A 1 87 ? -9.674 -10.088 12.136 1.00 97.88 87 LEU A O 1
ATOM 662 N N . ILE A 1 88 ? -10.942 -8.247 11.832 1.00 98.19 88 ILE A N 1
ATOM 663 C CA . ILE A 1 88 ? -11.182 -8.431 10.397 1.00 98.19 88 ILE A CA 1
ATOM 664 C C . ILE A 1 88 ? -10.375 -7.397 9.601 1.00 98.19 88 ILE A C 1
ATOM 666 O O . ILE A 1 88 ? -10.749 -6.223 9.543 1.00 98.19 88 ILE A O 1
ATOM 670 N N . SER A 1 89 ? -9.282 -7.813 8.956 1.00 97.88 89 SER A N 1
ATOM 671 C CA . SER A 1 89 ? -8.509 -6.925 8.075 1.00 97.88 89 SER A CA 1
ATOM 672 C C . SER A 1 89 ? -9.093 -6.855 6.663 1.00 97.88 89 SER A C 1
ATOM 674 O O . SER A 1 89 ? -9.515 -7.852 6.079 1.00 97.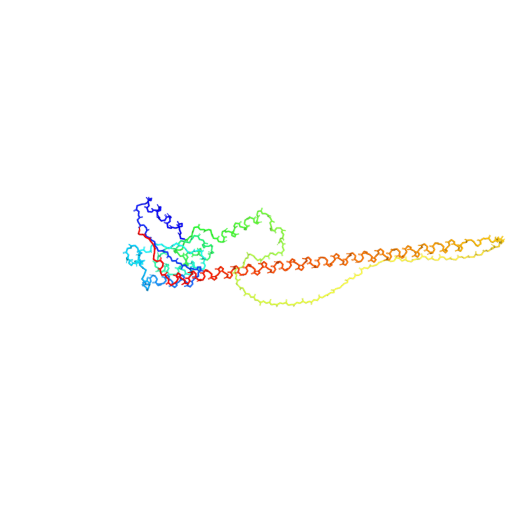88 89 SER A O 1
ATOM 676 N N . TYR A 1 90 ? -9.054 -5.658 6.083 1.00 97.19 90 TYR A N 1
ATOM 677 C CA . TYR A 1 90 ? -9.466 -5.389 4.706 1.00 97.19 90 TYR A CA 1
ATOM 678 C C . TYR A 1 90 ? -8.292 -5.315 3.713 1.00 97.19 90 TYR A C 1
ATOM 680 O O . TYR A 1 90 ? -8.525 -5.031 2.542 1.00 97.19 90 TYR A O 1
ATOM 688 N N . SER A 1 91 ? -7.037 -5.509 4.154 1.00 97.62 91 SER A N 1
ATOM 689 C CA . SER A 1 91 ? -5.856 -5.340 3.281 1.00 97.62 91 SER A CA 1
ATOM 690 C C . SER A 1 91 ? -4.578 -6.087 3.703 1.00 97.62 91 SER A C 1
ATOM 692 O O . SER A 1 91 ? -3.614 -6.075 2.941 1.00 97.62 91 SER A O 1
ATOM 694 N N . ALA A 1 92 ? -4.518 -6.728 4.874 1.00 97.81 92 ALA A N 1
ATOM 695 C CA . ALA A 1 92 ? -3.315 -7.434 5.315 1.00 97.81 92 ALA A CA 1
ATOM 696 C C . ALA A 1 92 ? -3.187 -8.802 4.618 1.00 97.81 92 ALA A C 1
ATOM 698 O O . ALA A 1 92 ? -3.885 -9.745 4.991 1.00 97.81 92 ALA A O 1
ATOM 699 N N . THR A 1 93 ? -2.299 -8.926 3.626 1.00 98.12 93 THR A N 1
ATOM 700 C CA . THR A 1 93 ? -2.120 -10.135 2.788 1.00 98.12 93 THR A CA 1
ATOM 701 C C . THR A 1 93 ? -1.071 -11.135 3.300 1.00 98.12 93 THR A C 1
ATOM 703 O O . THR A 1 93 ? -1.086 -12.295 2.883 1.00 98.12 93 THR A O 1
ATOM 706 N N . ASN A 1 94 ? -0.234 -10.741 4.273 1.00 97.75 94 ASN A N 1
ATOM 707 C CA . ASN A 1 94 ? 0.899 -11.539 4.770 1.00 97.75 94 ASN A CA 1
ATOM 708 C C . ASN A 1 94 ? 0.474 -12.978 5.171 1.00 97.75 94 ASN A C 1
ATOM 710 O O . ASN A 1 94 ? -0.500 -13.122 5.922 1.00 97.75 94 ASN A O 1
ATOM 714 N N . PRO A 1 95 ? 1.185 -14.039 4.732 1.00 97.50 95 PRO A N 1
ATOM 715 C CA . PRO A 1 95 ? 0.850 -15.432 5.044 1.00 97.50 95 PRO A CA 1
ATOM 716 C C . PRO A 1 95 ? 0.958 -15.830 6.519 1.00 97.50 95 PRO A C 1
ATOM 718 O O . PRO A 1 95 ? 0.284 -16.763 6.943 1.00 97.50 95 PRO A O 1
ATOM 721 N N . ALA A 1 96 ? 1.763 -15.136 7.331 1.00 96.50 96 ALA A N 1
ATOM 722 C CA . ALA A 1 96 ? 1.896 -15.442 8.761 1.00 96.50 96 ALA A CA 1
ATOM 723 C C . ALA A 1 96 ? 0.544 -15.372 9.500 1.00 96.50 96 ALA A C 1
ATOM 725 O O . ALA A 1 96 ? 0.308 -16.114 10.451 1.00 96.50 96 ALA A O 1
ATOM 726 N N . LEU A 1 97 ? -0.366 -14.524 9.009 1.00 97.38 97 LEU A N 1
ATOM 727 C CA . LEU A 1 97 ? -1.727 -14.351 9.515 1.00 97.38 97 LEU A CA 1
ATOM 728 C C . LEU A 1 97 ? -2.679 -15.519 9.173 1.00 97.38 97 LEU A C 1
ATOM 730 O O . LEU A 1 97 ? -3.779 -15.592 9.718 1.00 97.38 97 LEU A O 1
ATOM 734 N N . ASP A 1 98 ? -2.292 -16.457 8.300 1.00 96.56 98 ASP A N 1
ATOM 735 C CA . ASP A 1 98 ? -3.101 -17.654 8.025 1.00 96.56 98 ASP A CA 1
ATOM 736 C C . ASP A 1 98 ? -3.011 -18.707 9.143 1.00 96.56 98 ASP A C 1
ATOM 738 O O . ASP A 1 98 ? -3.891 -19.562 9.253 1.00 96.56 98 ASP A O 1
ATOM 742 N N . ASN A 1 99 ? -2.004 -18.631 10.021 1.00 96.75 99 ASN A N 1
ATOM 743 C CA . ASN A 1 99 ? -1.836 -19.579 11.120 1.00 96.75 99 ASN A CA 1
ATOM 744 C C . ASN A 1 99 ? -2.923 -19.399 12.199 1.00 96.75 99 ASN A C 1
ATOM 746 O O . ASN A 1 99 ? -2.802 -18.559 13.089 1.00 96.75 99 ASN A O 1
ATOM 750 N N . ARG A 1 100 ? -3.965 -20.239 12.157 1.00 95.69 100 ARG A N 1
ATOM 751 C CA . ARG A 1 100 ? -5.082 -20.246 13.123 1.00 95.69 100 ARG A CA 1
ATOM 752 C C . ARG A 1 100 ? -4.716 -20.718 14.536 1.00 95.69 100 ARG A C 1
ATOM 754 O O . ARG A 1 100 ? -5.526 -20.536 15.434 1.00 95.69 100 ARG A O 1
ATOM 761 N N . ILE A 1 101 ? -3.525 -21.283 14.755 1.00 96.31 101 ILE A N 1
ATOM 762 C CA . ILE A 1 101 ? -3.029 -21.618 16.103 1.00 96.31 101 ILE A CA 1
ATOM 763 C C . ILE A 1 101 ? -2.462 -20.357 16.774 1.00 96.31 101 ILE A C 1
ATOM 765 O O . ILE A 1 101 ? -2.714 -20.110 17.948 1.00 96.31 101 ILE A O 1
ATOM 769 N N . THR A 1 102 ? -1.736 -19.524 16.021 1.00 96.50 102 THR A N 1
ATOM 770 C CA . THR A 1 102 ? -1.187 -18.242 16.510 1.00 96.50 102 THR A CA 1
ATOM 771 C C . THR A 1 102 ? -2.223 -17.111 16.481 1.00 96.50 102 THR A C 1
ATOM 773 O O . THR A 1 102 ? -2.218 -16.230 17.343 1.00 96.50 102 THR A O 1
ATOM 776 N N . TYR A 1 103 ? -3.128 -17.135 15.500 1.00 97.50 103 TYR A N 1
ATOM 777 C CA . TYR A 1 103 ? -4.119 -16.088 15.251 1.00 97.50 103 TYR A CA 1
ATOM 778 C C . TYR A 1 103 ? -5.561 -16.639 15.126 1.00 97.50 103 TYR A C 1
ATOM 780 O O . TYR A 1 103 ? -6.198 -16.449 14.085 1.00 97.50 103 TYR A O 1
ATOM 788 N N . PRO A 1 104 ? -6.099 -17.342 16.147 1.00 97.56 104 PRO A N 1
ATOM 789 C CA . PRO A 1 104 ? -7.442 -17.935 16.107 1.00 97.56 104 PRO A CA 1
ATOM 790 C C . PRO A 1 104 ? -8.583 -16.933 15.865 1.00 97.56 104 PRO A C 1
ATOM 792 O O . PRO A 1 104 ? -9.560 -17.290 15.211 1.00 97.56 104 PRO A O 1
ATOM 795 N N . TYR A 1 105 ? -8.467 -15.684 16.331 1.00 97.69 105 TYR A N 1
ATOM 796 C CA . TYR A 1 105 ? -9.498 -14.647 16.150 1.00 97.69 105 TYR A CA 1
ATOM 797 C C . TYR A 1 105 ? -9.218 -13.703 14.962 1.00 97.69 105 TYR A C 1
ATOM 799 O O . TYR A 1 105 ? -9.869 -12.663 14.826 1.00 97.69 105 TYR A O 1
ATOM 807 N N . PHE A 1 106 ? -8.258 -14.028 14.089 1.00 98.25 106 PHE A N 1
ATOM 808 C CA . PHE A 1 106 ? -8.012 -13.249 12.876 1.00 98.25 106 PHE A CA 1
ATOM 809 C C . PHE A 1 106 ? -8.895 -13.692 11.703 1.00 98.25 106 PHE A C 1
ATOM 811 O O . PHE A 1 106 ? -9.131 -14.878 11.466 1.00 98.25 106 PHE A O 1
ATOM 818 N N . SER A 1 107 ? -9.338 -12.727 10.903 1.00 97.56 107 SER A N 1
ATOM 819 C CA . SER A 1 107 ? -9.946 -12.950 9.592 1.00 97.56 107 SER A CA 1
ATOM 820 C C . SER A 1 107 ? -9.627 -11.801 8.638 1.00 97.56 107 SER A C 1
ATOM 822 O O . SER A 1 107 ? -9.218 -10.716 9.051 1.00 97.56 107 SER A O 1
ATOM 824 N N . ARG A 1 108 ? -9.813 -12.019 7.334 1.00 97.38 108 ARG A N 1
ATOM 825 C CA . ARG A 1 108 ? -9.617 -10.976 6.321 1.00 97.38 108 ARG A CA 1
ATOM 826 C C . ARG A 1 108 ? -10.531 -11.132 5.119 1.00 97.38 108 ARG A C 1
ATOM 828 O O . ARG A 1 108 ? -10.929 -12.241 4.781 1.00 97.38 108 ARG A O 1
ATOM 835 N N . THR A 1 109 ? -10.814 -10.015 4.454 1.00 97.31 109 THR A N 1
ATOM 836 C CA . THR A 1 109 ? -11.598 -9.962 3.206 1.00 97.31 109 THR A CA 1
ATOM 837 C C . THR A 1 109 ? -10.723 -9.983 1.947 1.00 97.31 109 THR A C 1
ATOM 839 O O . THR A 1 109 ? -11.207 -9.659 0.865 1.00 97.31 109 THR A O 1
ATOM 842 N N . VAL A 1 110 ? -9.430 -10.303 2.079 1.00 97.25 110 VAL A N 1
ATOM 843 C CA . VAL A 1 110 ? -8.445 -10.318 0.985 1.00 97.25 110 VAL A CA 1
ATOM 844 C C . VAL A 1 110 ? -7.653 -11.624 0.957 1.00 97.25 110 VAL A C 1
ATOM 846 O O . VAL A 1 110 ? -7.557 -12.333 1.959 1.00 97.25 110 VAL A O 1
ATOM 849 N N . ILE A 1 111 ? -7.101 -11.924 -0.217 1.00 96.94 111 ILE A N 1
ATOM 850 C CA . ILE A 1 111 ? -6.319 -13.126 -0.518 1.00 96.94 111 ILE A CA 1
ATOM 851 C C . ILE A 1 111 ? -4.968 -13.151 0.228 1.00 96.94 111 ILE A C 1
ATOM 853 O O . ILE A 1 111 ? -4.430 -12.105 0.591 1.00 96.94 111 ILE A O 1
ATOM 857 N N . SER A 1 112 ? -4.423 -14.350 0.464 1.00 97.69 112 SER A N 1
ATOM 858 C CA . SER A 1 112 ? -3.067 -14.533 1.004 1.00 97.69 112 SER A CA 1
ATOM 859 C C . SER A 1 112 ? -2.007 -14.388 -0.089 1.00 97.69 112 SER A C 1
ATOM 861 O O . SER A 1 112 ? -2.200 -14.896 -1.199 1.00 97.69 112 SER A O 1
ATOM 863 N N . ASP A 1 113 ? -0.840 -13.821 0.237 1.00 96.62 113 ASP A N 1
ATOM 864 C CA . ASP A 1 113 ? 0.302 -13.781 -0.692 1.00 96.62 113 ASP A CA 1
ATOM 865 C C . ASP A 1 113 ? 0.712 -15.201 -1.153 1.00 96.62 113 ASP A C 1
ATOM 867 O O . ASP A 1 113 ? 1.171 -15.380 -2.280 1.00 96.62 113 ASP A O 1
ATOM 871 N N . THR A 1 114 ? 0.477 -16.245 -0.339 1.00 96.88 114 THR A N 1
ATOM 872 C CA . THR A 1 114 ? 0.702 -17.657 -0.736 1.00 96.88 114 THR A CA 1
ATOM 873 C C . THR A 1 114 ? -0.205 -18.112 -1.875 1.00 96.88 114 THR A C 1
ATOM 875 O O . THR A 1 114 ? 0.232 -18.843 -2.766 1.00 96.88 114 THR A O 1
ATOM 878 N N . GLN A 1 115 ? -1.466 -17.684 -1.872 1.00 96.75 115 GLN A N 1
ATOM 879 C CA . GLN A 1 115 ? -2.441 -18.030 -2.903 1.00 96.75 115 GLN A CA 1
ATOM 880 C C . GLN A 1 115 ? -2.158 -17.240 -4.188 1.00 96.75 115 GLN A C 1
ATOM 882 O O . GLN A 1 115 ? -2.228 -17.806 -5.279 1.00 96.75 115 GLN A O 1
ATOM 887 N N . GLN A 1 116 ? -1.723 -15.981 -4.068 1.00 95.94 116 GLN A N 1
ATOM 888 C CA . GLN A 1 116 ? -1.240 -15.188 -5.201 1.00 95.94 116 GLN A CA 1
ATOM 889 C C . GLN A 1 116 ? 0.036 -15.789 -5.822 1.00 95.94 116 GLN A C 1
ATOM 891 O O . GLN A 1 116 ? 0.093 -15.977 -7.037 1.00 95.94 116 GLN A O 1
ATOM 896 N N . ALA A 1 117 ? 1.024 -16.178 -5.012 1.00 96.56 117 ALA A N 1
ATOM 897 C CA . ALA A 1 117 ? 2.225 -16.876 -5.479 1.00 96.56 117 ALA A CA 1
ATOM 898 C C . ALA A 1 117 ? 1.898 -18.234 -6.129 1.00 96.56 117 ALA A C 1
ATOM 900 O O . ALA A 1 117 ? 2.487 -18.593 -7.149 1.00 96.56 117 ALA A O 1
ATOM 901 N N . SER A 1 118 ? 0.912 -18.965 -5.597 1.00 95.88 118 SER A N 1
ATOM 902 C CA . SER A 1 118 ? 0.424 -20.217 -6.191 1.00 95.88 118 SER A CA 1
ATOM 903 C C . SER A 1 118 ? -0.220 -19.995 -7.564 1.00 95.88 118 SER A C 1
ATOM 905 O O . SER A 1 118 ? 0.041 -20.761 -8.490 1.00 95.88 118 SER A O 1
ATOM 907 N N . ALA A 1 119 ? -1.003 -18.924 -7.732 1.00 96.38 119 ALA A N 1
ATOM 908 C CA . ALA A 1 119 ? -1.567 -18.545 -9.027 1.00 96.38 119 ALA A CA 1
ATOM 909 C C . ALA A 1 119 ? -0.471 -18.164 -10.041 1.00 96.38 119 ALA A C 1
ATOM 911 O O . ALA A 1 119 ? -0.504 -18.631 -11.177 1.00 96.38 119 ALA A O 1
ATOM 912 N N . ILE A 1 120 ? 0.543 -17.396 -9.623 1.00 95.06 120 ILE A N 1
ATOM 913 C CA . ILE A 1 120 ? 1.702 -17.054 -10.466 1.00 95.06 120 ILE A CA 1
ATOM 914 C C . ILE A 1 120 ? 2.460 -18.322 -10.889 1.00 95.06 120 ILE A C 1
ATOM 916 O O . ILE A 1 120 ? 2.759 -18.482 -12.070 1.00 95.06 120 ILE A O 1
ATOM 920 N N . ARG A 1 121 ? 2.704 -19.268 -9.971 1.00 94.00 121 ARG A N 1
ATOM 921 C CA . ARG A 1 121 ? 3.329 -20.566 -10.288 1.00 94.00 121 ARG A CA 1
ATOM 922 C C . ARG A 1 121 ? 2.540 -21.342 -11.345 1.00 94.00 121 ARG A C 1
ATOM 924 O O . ARG A 1 121 ? 3.144 -21.846 -12.286 1.00 94.00 121 ARG A O 1
ATOM 931 N N . LEU A 1 122 ? 1.212 -21.406 -11.223 1.00 94.50 122 LEU A N 1
ATOM 932 C CA . LEU A 1 122 ? 0.352 -22.063 -12.213 1.00 94.50 122 LEU A CA 1
ATOM 933 C C . LEU A 1 122 ? 0.403 -21.365 -13.581 1.00 94.50 122 LEU A C 1
ATOM 935 O O . LEU A 1 122 ? 0.418 -22.046 -14.602 1.00 94.50 122 LEU A O 1
ATOM 939 N N . ILE A 1 123 ? 0.474 -20.031 -13.621 1.00 95.38 123 ILE A N 1
ATOM 940 C CA . ILE A 1 123 ? 0.631 -19.266 -14.869 1.00 95.38 123 ILE A CA 1
ATOM 941 C C . ILE A 1 123 ? 1.987 -19.569 -15.523 1.00 95.38 123 ILE A C 1
ATOM 943 O O . ILE A 1 123 ? 2.025 -19.889 -16.707 1.00 95.38 123 ILE A O 1
ATOM 947 N N . LEU A 1 124 ? 3.088 -19.557 -14.764 1.00 92.50 124 LEU A N 1
ATOM 948 C CA . LEU A 1 124 ? 4.427 -19.880 -15.280 1.00 92.50 124 LEU A CA 1
ATOM 949 C C . LEU A 1 124 ? 4.512 -21.313 -15.833 1.00 92.50 124 LEU A C 1
ATOM 951 O O . LEU A 1 124 ? 5.119 -21.524 -16.880 1.00 92.50 124 LEU A O 1
ATOM 955 N N . GLN A 1 125 ? 3.845 -22.274 -15.182 1.00 91.75 125 GLN A N 1
ATOM 956 C CA . GLN A 1 125 ? 3.712 -23.658 -15.661 1.00 91.75 125 GLN A CA 1
ATOM 957 C C . GLN A 1 125 ? 2.830 -23.797 -16.915 1.00 91.75 125 GLN A C 1
A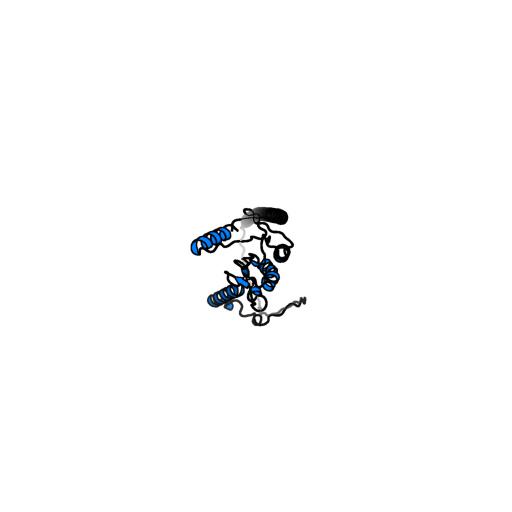TOM 959 O O . GLN A 1 125 ? 2.965 -24.775 -17.638 1.00 91.75 125 GLN A O 1
ATOM 964 N N . ARG A 1 126 ? 1.915 -22.856 -17.179 1.00 92.44 126 ARG A N 1
ATOM 965 C CA . ARG A 1 126 ? 1.068 -22.836 -18.389 1.00 92.44 126 ARG A CA 1
ATOM 966 C C . ARG A 1 126 ? 1.680 -22.069 -19.561 1.00 92.44 126 ARG A C 1
ATOM 968 O O . ARG A 1 126 ? 1.150 -22.154 -20.663 1.00 92.44 126 ARG A O 1
ATOM 975 N N . LEU A 1 127 ? 2.754 -21.325 -19.315 1.00 91.81 127 LEU A N 1
ATOM 976 C CA . LEU A 1 127 ? 3.502 -20.550 -20.307 1.00 91.81 127 LEU A CA 1
ATOM 977 C C . LEU A 1 127 ? 4.852 -21.204 -20.668 1.00 91.81 127 LEU A C 1
ATOM 979 O O . LEU A 1 127 ? 5.684 -20.551 -21.289 1.00 91.81 127 LEU A O 1
ATOM 983 N N . ASP A 1 128 ? 5.089 -22.447 -20.226 1.00 80.56 128 ASP A N 1
ATOM 984 C CA . ASP A 1 128 ? 6.331 -23.221 -20.408 1.00 80.56 128 ASP A CA 1
ATOM 985 C C . ASP A 1 128 ? 7.634 -22.469 -20.062 1.00 80.56 128 ASP A C 1
ATOM 987 O O . ASP A 1 128 ? 8.722 -22.824 -20.506 1.00 80.56 128 ASP A O 1
ATOM 991 N N . VAL A 1 129 ? 7.569 -21.474 -19.166 1.00 72.31 129 VAL A N 1
ATOM 992 C CA . VAL A 1 129 ? 8.735 -20.671 -18.735 1.00 72.31 129 VAL A CA 1
ATOM 993 C C . VAL A 1 129 ? 9.833 -21.548 -18.104 1.00 72.31 129 VAL A C 1
ATOM 995 O O . VAL A 1 129 ? 11.012 -21.194 -18.107 1.00 72.31 129 VAL A O 1
ATOM 998 N N . SER A 1 130 ? 9.463 -22.745 -17.639 1.00 57.06 130 SER A N 1
ATOM 999 C CA . SER A 1 130 ? 10.367 -23.816 -17.212 1.00 57.06 130 SER A CA 1
ATOM 1000 C C . SER A 1 130 ? 11.435 -24.204 -18.250 1.00 57.06 130 SER A C 1
ATOM 1002 O O . SER A 1 130 ? 12.526 -24.611 -17.854 1.00 57.06 130 SER A O 1
ATOM 1004 N N . THR A 1 131 ? 11.189 -24.061 -19.558 1.00 51.72 131 THR A N 1
ATOM 1005 C CA . THR A 1 131 ? 12.124 -24.528 -20.602 1.00 51.72 131 THR A CA 1
ATOM 1006 C C . THR A 1 131 ? 13.376 -23.663 -20.770 1.00 51.72 131 THR A C 1
ATOM 1008 O O . THR A 1 131 ? 14.281 -24.059 -21.497 1.00 51.72 131 THR A O 1
ATOM 1011 N N . GLN A 1 132 ? 13.463 -22.499 -20.115 1.00 45.44 132 GLN A N 1
ATOM 1012 C CA . GLN A 1 132 ? 14.636 -21.607 -20.168 1.00 45.44 132 GLN A CA 1
ATOM 1013 C C . GLN A 1 132 ? 15.501 -21.642 -18.892 1.00 45.44 132 GLN A C 1
ATOM 1015 O O . GLN A 1 132 ? 16.409 -20.826 -18.755 1.00 45.44 132 GLN A O 1
ATOM 1020 N N . HIS A 1 133 ? 15.246 -22.568 -17.956 1.00 47.72 133 HIS A N 1
ATOM 1021 C CA . HIS A 1 133 ? 16.057 -22.759 -16.736 1.00 47.72 133 HIS A CA 1
ATOM 1022 C C . HIS A 1 133 ? 16.272 -24.240 -16.354 1.00 47.72 133 HIS A C 1
ATOM 1024 O O . HIS A 1 133 ? 16.516 -24.572 -15.195 1.00 47.72 133 HIS A O 1
ATOM 1030 N N . ALA A 1 134 ? 16.260 -25.143 -17.341 1.00 42.94 134 ALA A N 1
ATOM 1031 C CA . ALA A 1 134 ? 16.553 -26.575 -17.179 1.00 42.94 134 ALA A CA 1
ATOM 1032 C C . ALA A 1 134 ? 18.057 -26.880 -16.934 1.00 42.94 134 ALA A C 1
ATOM 1034 O O . ALA A 1 134 ? 18.637 -27.758 -17.564 1.00 42.94 134 ALA A O 1
ATOM 1035 N N . ASN A 1 135 ? 18.702 -26.104 -16.058 1.00 42.12 135 ASN A N 1
ATOM 1036 C CA . ASN A 1 135 ? 20.089 -26.277 -15.602 1.00 42.12 135 ASN A CA 1
ATOM 1037 C C . ASN A 1 135 ? 20.304 -25.850 -14.130 1.00 42.12 135 ASN A C 1
ATOM 1039 O O . ASN A 1 135 ? 21.437 -25.800 -13.658 1.00 42.12 135 ASN A O 1
ATOM 1043 N N . THR A 1 136 ? 19.230 -25.555 -13.387 1.00 47.44 136 THR A N 1
ATOM 1044 C CA . THR A 1 136 ? 19.268 -25.346 -11.928 1.00 47.44 136 THR A CA 1
ATOM 1045 C C . THR A 1 136 ? 18.196 -26.188 -11.243 1.00 47.44 136 THR A C 1
ATOM 1047 O O . THR A 1 136 ? 17.243 -25.667 -10.659 1.00 47.44 136 THR A O 1
ATOM 1050 N N . ASP A 1 137 ? 18.351 -27.508 -11.330 1.00 42.59 137 ASP A N 1
ATOM 1051 C CA . ASP A 1 137 ? 17.680 -28.416 -10.402 1.00 42.59 137 ASP A CA 1
ATOM 1052 C C . ASP A 1 137 ? 18.083 -28.109 -8.943 1.00 42.59 137 ASP A C 1
ATOM 1054 O O . ASP A 1 137 ? 19.142 -27.544 -8.667 1.00 42.59 137 ASP A O 1
ATOM 1058 N N . LEU A 1 138 ? 17.240 -28.550 -8.003 1.00 50.12 138 LEU A N 1
ATOM 1059 C CA . LEU A 1 138 ? 17.519 -28.627 -6.558 1.00 50.12 138 LEU A CA 1
ATOM 1060 C C . LEU A 1 138 ? 17.432 -27.345 -5.683 1.00 50.12 138 LEU A C 1
ATOM 1062 O O . LEU A 1 138 ? 18.030 -27.324 -4.609 1.00 50.12 138 LEU A O 1
ATOM 1066 N N . ILE A 1 139 ? 16.621 -26.324 -6.016 1.00 37.50 139 ILE A N 1
ATOM 1067 C CA . ILE A 1 139 ? 16.257 -25.256 -5.036 1.00 37.50 139 ILE A CA 1
ATOM 1068 C C . ILE A 1 139 ? 14.742 -24.965 -4.928 1.00 37.50 139 ILE A C 1
ATOM 1070 O O . ILE A 1 139 ? 14.315 -23.818 -4.836 1.00 37.50 139 ILE A O 1
ATOM 1074 N N . ILE A 1 140 ? 13.899 -26.007 -4.879 1.00 40.62 140 ILE A N 1
ATOM 1075 C CA . ILE A 1 140 ? 12.506 -25.892 -4.378 1.00 40.62 140 ILE A CA 1
ATOM 1076 C C . ILE A 1 140 ? 12.156 -27.067 -3.438 1.00 40.62 140 ILE A C 1
ATOM 1078 O O . ILE A 1 140 ? 11.111 -27.698 -3.573 1.00 40.62 140 ILE A O 1
ATOM 1082 N N . SER A 1 141 ? 13.046 -27.404 -2.492 1.00 36.81 141 SER A N 1
ATOM 1083 C CA . SER A 1 141 ? 12.775 -28.455 -1.486 1.00 36.81 141 SER A CA 1
ATOM 1084 C C . SER A 1 141 ? 13.450 -28.260 -0.113 1.00 36.81 141 SER A C 1
ATOM 1086 O O . SER A 1 141 ? 13.534 -29.209 0.666 1.00 36.81 141 SER A O 1
ATOM 1088 N N . THR A 1 142 ? 13.898 -27.050 0.231 1.00 33.81 142 THR A N 1
ATOM 1089 C CA . THR A 1 142 ? 14.422 -26.726 1.573 1.00 33.81 142 THR A CA 1
ATOM 1090 C C . THR A 1 142 ? 14.005 -25.321 2.000 1.00 33.81 142 THR A C 1
ATOM 1092 O O . THR A 1 142 ? 14.315 -24.336 1.339 1.00 33.81 142 THR A O 1
ATOM 1095 N N . ALA A 1 143 ? 13.310 -25.229 3.136 1.00 46.31 143 ALA A N 1
ATOM 1096 C CA . ALA A 1 143 ? 12.980 -23.972 3.800 1.00 46.31 143 ALA A CA 1
ATOM 1097 C C . ALA A 1 143 ? 13.713 -23.902 5.150 1.00 46.31 143 ALA A C 1
ATOM 1099 O O . ALA A 1 143 ? 13.164 -24.280 6.183 1.00 46.31 143 ALA A O 1
ATOM 1100 N N . THR A 1 144 ? 14.961 -23.431 5.131 1.00 36.06 144 THR A N 1
ATOM 1101 C CA . THR A 1 144 ? 15.800 -23.187 6.321 1.00 36.06 144 THR A CA 1
ATOM 1102 C C . THR A 1 144 ? 16.782 -22.026 6.065 1.00 36.06 144 THR A C 1
ATOM 1104 O O . THR A 1 144 ? 17.066 -21.723 4.906 1.00 36.06 144 THR A O 1
ATOM 1107 N N . PRO A 1 145 ? 17.265 -21.316 7.108 1.00 41.50 145 PRO A N 1
ATOM 1108 C CA . PRO A 1 145 ? 17.910 -20.010 6.939 1.00 41.50 145 PRO A CA 1
ATOM 1109 C C . PRO A 1 145 ? 19.454 -20.017 6.885 1.00 41.50 145 PRO A C 1
ATOM 1111 O O . PRO A 1 145 ? 20.109 -20.750 7.614 1.00 41.50 145 PRO A O 1
ATOM 1114 N N . VAL A 1 146 ? 19.990 -19.073 6.098 1.00 34.12 146 VAL A N 1
ATOM 1115 C CA . VAL A 1 146 ? 21.252 -18.308 6.272 1.00 34.12 146 VAL A CA 1
ATOM 1116 C C . VAL A 1 146 ? 22.541 -19.052 6.686 1.00 34.12 146 VAL A C 1
ATOM 1118 O O . VAL A 1 146 ? 22.774 -19.337 7.859 1.00 34.12 146 VAL A O 1
ATOM 1121 N N . GLN A 1 147 ? 23.501 -19.096 5.755 1.00 27.38 147 GLN A N 1
ATOM 1122 C CA . GLN A 1 147 ? 24.939 -18.947 6.039 1.00 27.38 147 GLN A CA 1
ATOM 1123 C C . GLN A 1 147 ? 25.604 -18.092 4.946 1.00 27.38 147 GLN A C 1
ATOM 1125 O O . GLN A 1 147 ? 25.138 -18.066 3.809 1.00 27.38 147 GLN A O 1
ATOM 1130 N N . PHE A 1 148 ? 26.677 -17.378 5.300 1.00 36.44 148 PHE A N 1
ATOM 1131 C CA . PHE A 1 148 ? 27.421 -16.473 4.414 1.00 36.44 148 PHE A CA 1
ATOM 1132 C C . PHE A 1 148 ? 28.861 -16.993 4.293 1.00 36.44 148 PHE A C 1
ATOM 1134 O O . PHE A 1 148 ? 29.606 -16.948 5.269 1.00 36.44 148 PHE A O 1
ATOM 1141 N N . THR A 1 149 ? 29.275 -17.468 3.117 1.00 27.34 149 THR A N 1
ATOM 1142 C CA . THR A 1 149 ? 30.665 -17.897 2.868 1.00 27.34 149 THR A CA 1
ATOM 1143 C C . THR A 1 149 ? 31.159 -17.364 1.532 1.00 27.34 149 THR A C 1
ATOM 1145 O O . THR A 1 149 ? 30.659 -17.744 0.474 1.00 27.34 149 THR A O 1
ATOM 1148 N N . SER A 1 150 ? 32.150 -16.477 1.580 1.00 38.34 150 SER A N 1
ATOM 1149 C CA . SER A 1 150 ? 32.865 -15.977 0.408 1.00 38.34 150 SER A CA 1
ATOM 1150 C C . SER A 1 150 ? 33.868 -17.010 -0.109 1.00 38.34 150 SER A C 1
ATOM 1152 O O . SER A 1 150 ? 34.492 -17.740 0.659 1.00 38.34 150 SER A O 1
ATOM 1154 N N . SER A 1 151 ? 34.063 -17.068 -1.425 1.00 30.31 151 SER A N 1
ATOM 1155 C CA . SER A 1 151 ? 35.145 -17.839 -2.047 1.00 30.31 151 SER A CA 1
ATOM 1156 C C . SER A 1 151 ? 35.565 -17.167 -3.348 1.00 30.31 151 SER A C 1
ATOM 1158 O O . SER A 1 151 ? 34.774 -17.050 -4.279 1.00 30.31 151 SER A O 1
ATOM 1160 N N . SER A 1 152 ? 36.807 -16.697 -3.399 1.00 34.69 152 SER A N 1
ATOM 1161 C CA . SER A 1 152 ? 37.447 -16.178 -4.605 1.00 34.69 152 SER A CA 1
ATOM 1162 C C . SER A 1 152 ? 38.305 -17.263 -5.253 1.00 34.69 152 SER A C 1
ATOM 1164 O O . SER A 1 152 ? 38.927 -18.071 -4.567 1.00 34.69 152 SER A O 1
ATOM 1166 N N . SER A 1 153 ? 38.382 -17.276 -6.582 1.00 31.77 153 SER A N 1
ATOM 1167 C CA . SER A 1 153 ? 39.495 -17.905 -7.304 1.00 31.77 153 SER A CA 1
ATOM 1168 C C . SER A 1 153 ? 39.569 -17.398 -8.742 1.00 31.77 153 SER A C 1
ATOM 1170 O O . SER A 1 153 ? 38.559 -17.177 -9.404 1.00 31.77 153 SER A O 1
ATOM 1172 N N . SER A 1 154 ? 40.797 -17.201 -9.209 1.00 33.00 154 SER A N 1
ATOM 1173 C CA . SER A 1 154 ? 41.160 -16.854 -10.581 1.00 33.00 154 SER A CA 1
ATOM 1174 C C . SER A 1 154 ? 42.175 -17.875 -11.099 1.00 33.00 154 SER A C 1
ATOM 1176 O O . SER A 1 154 ? 42.950 -18.427 -10.318 1.00 33.00 154 SER A O 1
ATOM 1178 N N . SER A 1 155 ? 42.171 -18.158 -12.403 1.00 32.22 155 SER A N 1
ATOM 1179 C CA . SER A 1 155 ? 43.286 -18.773 -13.156 1.00 32.22 155 SER A CA 1
ATOM 1180 C C . SER A 1 155 ? 42.935 -18.857 -14.654 1.00 32.22 155 SER A C 1
ATOM 1182 O O . SER A 1 155 ? 41.887 -18.367 -15.075 1.00 32.22 155 SER A O 1
ATOM 1184 N N . SER A 1 156 ? 43.861 -19.354 -15.481 1.00 33.88 156 SER A N 1
ATOM 1185 C CA . SER A 1 156 ? 43.967 -19.036 -16.914 1.00 33.88 156 SER A CA 1
ATOM 1186 C C . SER A 1 156 ? 44.488 -20.204 -17.772 1.00 33.88 156 SER A C 1
ATOM 1188 O O . SER A 1 156 ? 44.931 -21.212 -17.225 1.00 33.88 156 SER A O 1
ATOM 1190 N N . SER A 1 157 ? 44.634 -19.963 -19.093 1.00 35.91 157 SER A N 1
ATOM 1191 C CA . SER A 1 157 ? 45.476 -20.719 -20.069 1.00 35.91 157 SER A CA 1
ATOM 1192 C C . SER A 1 157 ? 44.998 -22.143 -20.463 1.00 35.91 157 SER A C 1
ATOM 1194 O O . SER A 1 157 ? 44.331 -22.797 -19.677 1.00 35.91 157 SER A O 1
ATOM 1196 N N . SER A 1 158 ? 45.299 -22.716 -21.648 1.00 38.06 158 SER A N 1
ATOM 1197 C CA . SER A 1 158 ? 45.849 -22.195 -22.933 1.00 38.06 158 SER A CA 1
ATOM 1198 C C . SER A 1 158 ? 45.895 -23.274 -24.050 1.00 38.06 158 SER A C 1
ATOM 1200 O O . SER A 1 158 ? 46.150 -24.422 -23.715 1.00 38.06 158 SER A O 1
ATOM 1202 N N . SER A 1 159 ? 45.830 -22.848 -25.334 1.00 37.56 159 SER A N 1
ATOM 1203 C CA . SER A 1 159 ? 46.404 -23.477 -26.573 1.00 37.56 159 SER A CA 1
ATOM 1204 C C . SER A 1 159 ? 45.928 -24.907 -26.995 1.00 37.56 159 SER A C 1
ATOM 1206 O O . SER A 1 159 ? 45.381 -25.641 -26.192 1.00 37.56 159 SER A O 1
ATOM 1208 N N . SER A 1 160 ? 46.023 -25.401 -28.252 1.00 37.22 160 SER A N 1
ATOM 1209 C CA . SER A 1 160 ? 47.083 -25.268 -29.284 1.00 37.22 160 SER A CA 1
ATOM 1210 C C . SER A 1 160 ? 46.748 -25.893 -30.682 1.00 37.22 160 SER A C 1
ATOM 1212 O O . SER A 1 160 ? 45.967 -26.834 -30.756 1.00 37.22 160 SER A O 1
ATOM 1214 N N . SER A 1 161 ? 47.476 -25.475 -31.747 1.00 38.09 161 SER A N 1
ATOM 1215 C CA . SER A 1 161 ? 47.784 -26.195 -33.035 1.00 38.09 161 SER A CA 1
ATOM 1216 C C . SER A 1 161 ? 46.631 -26.558 -34.025 1.00 38.09 161 SER A C 1
ATOM 1218 O O . SER A 1 161 ? 45.469 -26.447 -33.664 1.00 38.09 161 SER A O 1
ATOM 1220 N N . SER A 1 162 ? 46.826 -26.929 -35.314 1.00 36.25 162 SER A N 1
ATOM 1221 C CA . SER A 1 162 ? 48.013 -27.325 -36.131 1.00 36.25 162 SER A CA 1
ATOM 1222 C C . SER A 1 162 ? 47.936 -26.858 -37.628 1.00 36.25 162 SER A C 1
ATOM 1224 O O . SER A 1 162 ? 47.192 -25.925 -37.920 1.00 36.25 162 SER A O 1
ATOM 1226 N N . SER A 1 163 ? 48.750 -27.400 -38.563 1.00 36.31 163 SER A N 1
ATOM 1227 C CA . SER A 1 163 ? 49.157 -26.764 -39.851 1.00 36.31 163 SER A CA 1
ATOM 1228 C C . SER A 1 163 ? 49.296 -27.699 -41.089 1.00 36.31 163 SER A C 1
ATOM 1230 O O . SER A 1 163 ? 49.212 -28.912 -40.954 1.00 36.31 163 SER A O 1
ATOM 1232 N N . ASN A 1 164 ? 49.536 -27.121 -42.289 1.00 39.88 164 ASN A N 1
ATOM 1233 C CA . ASN A 1 164 ? 50.081 -27.731 -43.538 1.00 39.88 164 ASN A CA 1
ATOM 1234 C C . ASN A 1 164 ? 50.541 -26.574 -44.486 1.00 39.88 164 ASN A C 1
ATOM 1236 O O . ASN A 1 164 ? 49.814 -25.589 -44.578 1.00 39.88 164 ASN A O 1
ATOM 1240 N N . SER A 1 165 ? 51.767 -26.448 -45.039 1.00 37.78 165 SER A N 1
ATOM 1241 C CA . SER A 1 165 ? 52.597 -27.278 -45.966 1.00 37.78 165 SER A CA 1
ATOM 1242 C C . SER A 1 165 ? 52.257 -27.089 -47.469 1.00 37.78 165 SER A C 1
ATOM 1244 O O . SER A 1 165 ? 51.078 -27.097 -47.795 1.00 37.78 165 SER A O 1
ATOM 1246 N N . SER A 1 166 ? 53.164 -27.018 -48.466 1.00 38.03 166 SER A N 1
ATOM 1247 C CA . SER A 1 166 ? 54.619 -26.719 -48.548 1.00 38.03 166 SER A CA 1
ATOM 1248 C C . SER A 1 166 ? 55.102 -26.667 -50.032 1.00 38.03 166 SER A C 1
ATOM 1250 O O . SER A 1 166 ? 54.534 -27.346 -50.876 1.00 38.03 166 SER A O 1
ATOM 1252 N N . SER A 1 167 ? 56.170 -25.895 -50.300 1.00 36.81 167 SER A N 1
ATOM 1253 C CA . SER A 1 167 ? 57.170 -25.880 -51.420 1.00 36.81 167 SER A CA 1
ATOM 1254 C C . SER A 1 167 ? 57.392 -27.126 -52.327 1.00 36.81 167 SER A C 1
ATOM 1256 O O . SER A 1 167 ? 57.151 -28.233 -51.861 1.00 36.81 167 SER A O 1
ATOM 1258 N N . SER A 1 168 ? 58.032 -27.081 -53.523 1.00 37.12 168 SER A N 1
ATOM 1259 C CA . SER A 1 168 ? 58.491 -25.995 -54.450 1.00 37.12 168 SER A CA 1
ATOM 1260 C C . SER A 1 168 ? 58.536 -26.502 -55.938 1.00 37.12 168 SER A C 1
ATOM 1262 O O . SER A 1 168 ? 57.464 -26.899 -56.374 1.00 37.12 168 SER A O 1
ATOM 1264 N N . SER A 1 169 ? 59.560 -26.547 -56.830 1.00 35.47 169 SER A N 1
ATOM 1265 C CA . SER A 1 169 ? 61.008 -26.181 -56.900 1.00 35.47 169 SER A CA 1
ATOM 1266 C C . SER A 1 169 ? 61.581 -26.301 -58.354 1.00 35.47 169 SER A C 1
ATOM 1268 O O . SER A 1 169 ? 61.194 -27.225 -59.056 1.00 35.47 169 SER A O 1
ATOM 1270 N N . SER A 1 170 ? 62.592 -25.477 -58.730 1.00 35.41 170 SER A N 1
ATOM 1271 C CA . SER A 1 170 ? 63.702 -25.761 -59.711 1.00 35.41 170 SER A CA 1
ATOM 1272 C C . SER A 1 170 ? 63.405 -26.017 -61.228 1.00 35.41 170 SER A C 1
ATOM 1274 O O . SER A 1 170 ? 62.330 -26.474 -61.574 1.00 35.41 170 SER A O 1
ATOM 1276 N N . SER A 1 171 ? 64.298 -25.818 -62.231 1.00 34.47 171 SER A N 1
ATOM 1277 C CA . SER A 1 171 ? 65.585 -25.074 -62.382 1.00 34.47 171 SER A CA 1
ATOM 1278 C C . SER A 1 171 ? 66.156 -25.118 -63.836 1.00 34.47 171 SER A C 1
ATOM 1280 O O . SER A 1 171 ? 66.143 -26.195 -64.418 1.00 34.47 171 SER A O 1
ATOM 1282 N N . SER A 1 172 ? 66.821 -24.041 -64.320 1.00 35.69 172 SER A N 1
ATOM 1283 C CA . SER A 1 172 ? 67.961 -23.991 -65.309 1.00 35.69 172 SER A CA 1
ATOM 1284 C C . SER A 1 172 ? 67.856 -24.610 -66.738 1.00 35.69 172 SER A C 1
ATOM 1286 O O . SER A 1 172 ? 67.221 -25.636 -66.906 1.00 35.69 172 SER A O 1
ATOM 1288 N N . SER A 1 173 ? 68.552 -24.180 -67.817 1.00 36.06 173 SER A N 1
ATOM 1289 C CA . SER A 1 173 ? 69.348 -22.971 -68.186 1.00 36.06 173 SER A CA 1
ATOM 1290 C C . SER A 1 173 ? 69.828 -23.046 -69.672 1.00 36.06 173 SER A C 1
ATOM 1292 O O . SER A 1 173 ? 69.873 -24.146 -70.214 1.00 36.06 173 SER A O 1
ATOM 1294 N N . ARG A 1 174 ? 70.363 -21.924 -70.224 1.00 32.94 174 ARG A N 1
ATOM 1295 C CA . ARG A 1 174 ? 71.328 -21.755 -71.373 1.00 32.94 174 ARG A CA 1
ATOM 1296 C C . ARG A 1 174 ? 70.813 -21.214 -72.739 1.00 32.94 174 ARG A C 1
ATOM 1298 O O . ARG A 1 174 ? 70.077 -21.891 -73.436 1.00 32.94 174 ARG A O 1
ATOM 1305 N N . SER A 1 175 ? 71.319 -20.018 -73.099 1.00 35.66 175 SER A N 1
ATOM 1306 C CA . SER A 1 175 ? 72.115 -19.630 -74.306 1.00 35.66 175 SER A CA 1
ATOM 1307 C C . SER A 1 175 ? 71.745 -20.103 -75.739 1.00 35.66 175 SER A C 1
ATOM 1309 O O . SER A 1 175 ? 71.417 -21.263 -75.923 1.00 35.66 175 SER A O 1
ATOM 1311 N N . SER A 1 176 ? 71.949 -19.347 -76.843 1.00 37.91 176 SER A N 1
ATOM 1312 C CA . SER A 1 176 ? 72.332 -17.921 -77.069 1.00 37.91 176 SER A CA 1
ATOM 1313 C C . SER A 1 176 ? 72.451 -17.558 -78.578 1.00 37.91 176 SER A C 1
ATOM 1315 O O . SER A 1 176 ? 73.099 -18.303 -79.311 1.00 37.91 176 SER A O 1
ATOM 1317 N N . SER A 1 177 ? 71.948 -16.395 -79.030 1.00 37.78 177 SER A N 1
ATOM 1318 C CA . SER A 1 177 ? 72.399 -15.568 -80.199 1.00 37.78 177 SER A CA 1
ATOM 1319 C C . SER A 1 177 ? 71.516 -14.295 -80.269 1.00 37.78 177 SER A C 1
ATOM 1321 O O . SER A 1 177 ? 70.344 -14.369 -79.922 1.00 37.78 177 SER A O 1
ATOM 1323 N N . SER A 1 178 ? 72.029 -13.065 -80.420 1.00 35.91 178 SER A N 1
ATOM 1324 C CA . SER A 1 178 ? 72.554 -12.385 -81.632 1.00 35.91 178 SER A CA 1
ATOM 1325 C C . SER A 1 178 ? 71.497 -12.104 -82.720 1.00 35.91 178 SER A C 1
ATOM 1327 O O . SER A 1 178 ? 70.846 -13.042 -83.154 1.00 35.91 178 SER A O 1
ATOM 1329 N N . CYS A 1 179 ? 71.337 -10.904 -83.301 1.00 29.78 179 CYS A N 1
ATOM 1330 C CA . CYS A 1 179 ? 71.630 -9.509 -82.900 1.00 29.78 179 CYS A CA 1
ATOM 1331 C C . CYS A 1 179 ? 70.980 -8.547 -83.934 1.00 29.78 179 CYS A C 1
ATOM 1333 O O . CYS A 1 179 ? 70.929 -8.891 -85.112 1.00 29.78 179 CYS A O 1
ATOM 1335 N N . SER A 1 180 ? 70.523 -7.347 -83.538 1.00 32.22 180 SER A N 1
ATOM 1336 C CA . SER A 1 180 ? 70.382 -6.152 -84.412 1.00 32.22 180 SER A CA 1
ATOM 1337 C C . SER A 1 180 ? 69.853 -4.931 -83.649 1.00 32.22 180 SER A C 1
ATOM 1339 O O . SER A 1 180 ? 69.108 -5.068 -82.681 1.00 32.22 180 SER A O 1
ATOM 1341 N N . SER A 1 181 ? 70.241 -3.737 -84.098 1.00 42.47 181 SER A N 1
ATOM 1342 C CA . SER A 1 181 ? 69.873 -2.451 -83.492 1.00 42.47 181 SER A CA 1
ATOM 1343 C C . SER A 1 181 ? 68.514 -1.939 -83.973 1.00 42.47 181 SER A C 1
ATOM 1345 O O . SER A 1 181 ? 68.192 -2.062 -85.151 1.00 42.47 181 SER A O 1
ATOM 1347 N N . ASN A 1 182 ? 67.796 -1.208 -83.116 1.00 41.62 182 ASN A N 1
ATOM 1348 C CA . ASN A 1 182 ? 66.999 -0.073 -83.583 1.00 41.62 182 ASN A CA 1
ATOM 1349 C C . ASN A 1 182 ? 67.039 1.073 -82.559 1.00 41.62 182 ASN A C 1
ATOM 1351 O O . ASN A 1 182 ? 67.035 0.833 -81.352 1.00 41.62 182 ASN A O 1
ATOM 1355 N N . SER A 1 183 ? 67.107 2.310 -83.044 1.00 41.38 183 SER A N 1
ATOM 1356 C CA . SER A 1 183 ? 67.392 3.498 -82.230 1.00 41.38 183 SER A CA 1
ATOM 1357 C C . SER A 1 183 ? 66.136 4.320 -81.938 1.00 41.38 183 SER A C 1
ATOM 1359 O O . SER A 1 183 ? 65.271 4.454 -82.792 1.00 41.38 183 SER A O 1
ATOM 1361 N N . ASN A 1 184 ? 66.106 4.959 -80.763 1.00 48.78 184 ASN A N 1
ATOM 1362 C CA . ASN A 1 184 ? 65.189 6.037 -80.363 1.00 48.78 184 ASN A CA 1
ATOM 1363 C C . ASN A 1 184 ? 63.666 5.823 -80.527 1.00 48.78 184 ASN A C 1
ATOM 1365 O O . ASN A 1 184 ? 63.090 6.044 -81.586 1.00 48.78 184 ASN A O 1
ATOM 1369 N N . SER A 1 185 ? 62.969 5.786 -79.386 1.00 47.03 185 SER A N 1
ATOM 1370 C CA . SER A 1 185 ? 62.182 6.981 -79.026 1.00 47.03 185 SER A CA 1
ATOM 1371 C C . SER A 1 185 ? 62.028 7.140 -77.507 1.00 47.03 185 SER A C 1
ATOM 1373 O O . SER A 1 185 ? 61.178 6.538 -76.857 1.00 47.03 185 SER A O 1
ATOM 1375 N N . SER A 1 186 ? 62.842 8.013 -76.916 1.00 54.78 186 SER A N 1
ATOM 1376 C CA . SER A 1 186 ? 62.750 8.424 -75.510 1.00 54.78 186 SER A CA 1
ATOM 1377 C C . SER A 1 186 ? 61.563 9.375 -75.275 1.00 54.78 186 SER A C 1
ATOM 1379 O O . SER A 1 186 ? 61.733 10.556 -74.983 1.00 54.78 186 SER A O 1
ATOM 1381 N N . ARG A 1 187 ? 60.335 8.855 -75.414 1.00 56.56 187 ARG A N 1
ATOM 1382 C CA . ARG A 1 187 ? 59.068 9.569 -75.133 1.00 56.56 187 ARG A CA 1
ATOM 1383 C C . ARG A 1 187 ? 58.329 9.079 -73.878 1.00 56.56 187 ARG A C 1
ATOM 1385 O O . ARG A 1 187 ? 57.320 9.665 -73.503 1.00 56.56 187 ARG A O 1
ATOM 1392 N N . GLY A 1 188 ? 58.846 8.054 -73.193 1.00 53.88 188 GLY A N 1
ATOM 1393 C CA . GLY A 1 188 ? 58.238 7.515 -71.968 1.00 53.88 188 GLY A CA 1
ATOM 1394 C C . GLY A 1 188 ? 58.307 8.449 -70.752 1.00 53.88 188 GLY A C 1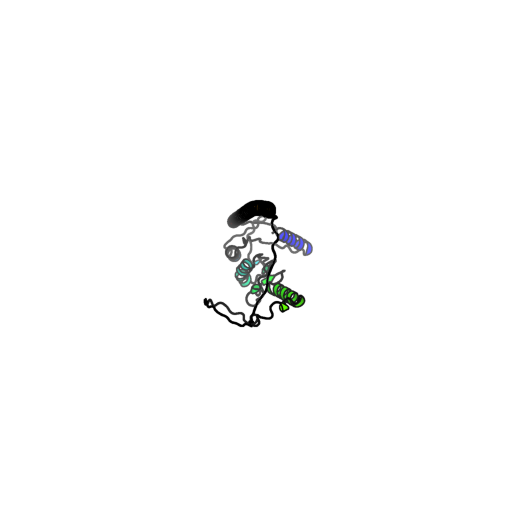
ATOM 1395 O O . GLY A 1 188 ? 57.370 8.479 -69.958 1.00 53.88 188 GLY A O 1
ATOM 1396 N N . SER A 1 189 ? 59.373 9.248 -70.618 1.00 60.09 189 SER A N 1
ATOM 1397 C CA . SER A 1 189 ? 59.648 10.039 -69.407 1.00 60.09 189 SER A CA 1
ATOM 1398 C C . SER A 1 189 ? 58.521 11.012 -69.050 1.00 60.09 189 SER A C 1
ATOM 1400 O O . SER A 1 189 ? 58.102 11.067 -67.898 1.00 60.09 189 SER A O 1
ATOM 1402 N N . SER A 1 190 ? 57.979 11.736 -70.035 1.00 67.06 190 SER A N 1
ATOM 1403 C CA . SER A 1 190 ? 56.876 12.681 -69.813 1.00 67.06 190 SER A CA 1
ATOM 1404 C C . SER A 1 190 ? 55.592 11.983 -69.361 1.00 67.06 190 SER A C 1
ATOM 1406 O O . SER A 1 190 ? 54.907 12.490 -68.479 1.00 67.06 190 SER A O 1
ATOM 1408 N N . VAL A 1 191 ? 55.282 10.805 -69.914 1.00 76.94 191 VAL A N 1
ATOM 1409 C CA . VAL A 1 191 ? 54.078 10.039 -69.548 1.00 76.94 191 VAL A CA 1
ATOM 1410 C C . VAL A 1 191 ? 54.203 9.485 -68.128 1.00 76.94 191 VAL A C 1
ATOM 1412 O O . VAL A 1 191 ? 53.276 9.630 -67.337 1.00 76.94 191 VAL A O 1
ATOM 1415 N N . VAL A 1 192 ? 55.363 8.925 -67.770 1.00 78.56 192 VAL A N 1
ATOM 1416 C CA . VAL A 1 192 ? 55.625 8.414 -66.412 1.00 78.56 192 VAL A CA 1
ATOM 1417 C C . VAL A 1 192 ? 55.569 9.539 -65.372 1.00 78.56 192 VAL A C 1
ATOM 1419 O O . VAL A 1 192 ? 54.965 9.354 -64.319 1.00 78.56 192 VAL A O 1
ATOM 1422 N N . VAL A 1 193 ? 56.117 10.723 -65.674 1.00 82.56 193 VAL A N 1
ATOM 1423 C CA . VAL A 1 193 ? 56.027 11.896 -64.786 1.00 82.56 193 VAL A CA 1
ATOM 1424 C C . VAL A 1 193 ? 54.581 12.380 -64.630 1.00 82.56 193 VAL A C 1
ATOM 1426 O O . VAL A 1 193 ? 54.157 12.639 -63.507 1.00 82.56 193 VAL A O 1
ATOM 1429 N N . VAL A 1 194 ? 53.793 12.449 -65.709 1.00 85.69 194 VAL A N 1
ATOM 1430 C CA . VAL A 1 194 ? 52.368 12.831 -65.630 1.00 85.69 194 VAL A CA 1
ATOM 1431 C C . VAL A 1 194 ? 51.566 11.830 -64.791 1.00 85.69 194 VAL A C 1
ATOM 1433 O O . VAL A 1 194 ? 50.805 12.247 -63.920 1.00 85.69 194 VAL A O 1
ATOM 1436 N N . VAL A 1 195 ? 51.774 10.522 -64.977 1.00 87.50 195 VAL A N 1
ATOM 1437 C CA . VAL A 1 195 ? 51.124 9.482 -64.157 1.00 87.50 195 VAL A CA 1
ATOM 1438 C C . VAL A 1 195 ? 51.537 9.596 -62.686 1.00 87.50 195 VAL A C 1
ATOM 1440 O O . VAL A 1 195 ? 50.675 9.534 -61.812 1.00 87.50 195 VAL A O 1
ATOM 1443 N N . ALA A 1 196 ? 52.819 9.830 -62.392 1.00 87.56 196 ALA A N 1
ATOM 1444 C CA . ALA A 1 196 ? 53.294 10.036 -61.025 1.00 87.56 196 ALA A CA 1
ATOM 1445 C C .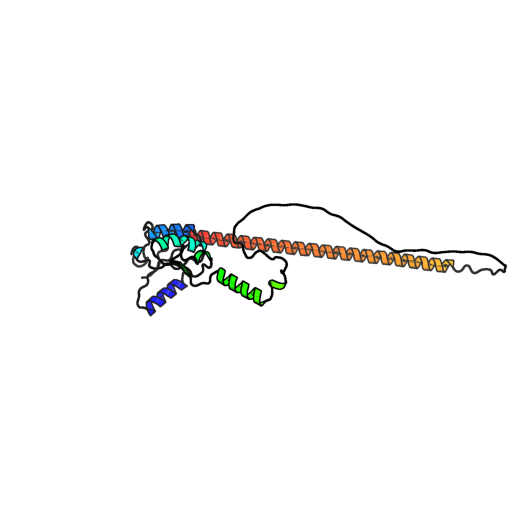 ALA A 1 196 ? 52.646 11.267 -60.362 1.00 87.56 196 ALA A C 1
ATOM 1447 O O . ALA A 1 196 ? 52.181 11.169 -59.228 1.00 87.56 196 ALA A O 1
ATOM 1448 N N . VAL A 1 197 ? 52.542 12.400 -61.067 1.00 91.69 197 VAL A N 1
ATOM 1449 C CA . VAL A 1 197 ? 51.867 13.611 -60.561 1.00 91.69 197 VAL A CA 1
ATOM 1450 C C . VAL A 1 197 ? 50.384 13.349 -60.282 1.00 91.69 197 VAL A C 1
ATOM 1452 O O . VAL A 1 197 ? 49.892 13.739 -59.223 1.00 91.69 197 VAL A O 1
ATOM 1455 N N . ILE A 1 198 ? 49.679 12.638 -61.169 1.00 93.94 198 ILE A N 1
ATOM 1456 C CA . ILE A 1 198 ? 48.274 12.251 -60.953 1.00 93.94 198 ILE A CA 1
ATOM 1457 C C . ILE A 1 198 ? 48.135 11.370 -59.702 1.00 93.94 198 ILE A C 1
ATOM 1459 O O . ILE A 1 198 ? 47.259 11.626 -58.878 1.00 93.94 198 ILE A O 1
ATOM 1463 N N . LEU A 1 199 ? 49.016 10.382 -59.510 1.00 94.56 199 LEU A N 1
ATOM 1464 C CA . LEU A 1 199 ? 49.005 9.528 -58.317 1.00 94.56 199 LEU A CA 1
ATOM 1465 C C . LEU A 1 199 ? 49.249 10.326 -57.026 1.00 94.56 199 LEU A C 1
ATOM 1467 O O . LEU A 1 199 ? 48.541 10.105 -56.045 1.00 94.56 199 LEU A O 1
ATOM 1471 N N . VAL A 1 200 ? 50.180 11.289 -57.022 1.00 95.81 200 VAL A N 1
ATOM 1472 C CA . VAL A 1 200 ? 50.394 12.177 -55.863 1.00 95.81 200 VAL A CA 1
ATOM 1473 C C . VAL A 1 200 ? 49.146 13.013 -55.562 1.00 95.81 200 VAL A C 1
ATOM 1475 O O . VAL A 1 200 ? 48.738 13.090 -54.404 1.00 95.81 200 VAL A O 1
ATOM 1478 N N . ILE A 1 201 ? 48.493 13.585 -56.580 1.00 96.31 201 ILE A N 1
ATOM 1479 C CA . ILE A 1 201 ? 47.248 14.353 -56.403 1.00 96.31 201 ILE A CA 1
ATOM 1480 C C . ILE A 1 201 ? 46.139 13.467 -55.814 1.00 96.31 201 ILE A C 1
ATOM 1482 O O . ILE A 1 201 ? 45.476 13.877 -54.862 1.00 96.31 201 ILE A O 1
ATOM 1486 N N . VAL A 1 202 ? 45.968 12.239 -56.316 1.00 96.88 202 VAL A N 1
ATOM 1487 C CA . VAL A 1 202 ? 44.983 11.278 -55.786 1.00 96.88 202 VAL A CA 1
ATOM 1488 C C . VAL A 1 202 ? 45.265 10.941 -54.318 1.00 96.88 202 VAL A C 1
ATOM 1490 O O . VAL A 1 202 ? 44.339 10.966 -53.510 1.00 96.88 202 VAL A O 1
ATOM 1493 N N . VAL A 1 203 ? 46.524 10.697 -53.939 1.00 96.81 203 VAL A N 1
ATOM 1494 C CA . VAL A 1 203 ? 46.902 10.440 -52.536 1.00 96.81 203 VAL A CA 1
ATOM 1495 C C . VAL A 1 203 ? 46.587 11.644 -51.642 1.00 96.81 203 VAL A C 1
ATOM 1497 O O . VAL A 1 203 ? 46.005 11.462 -50.574 1.00 96.81 203 VAL A O 1
ATOM 1500 N N . VAL A 1 204 ? 46.893 12.871 -52.077 1.00 97.12 204 VAL A N 1
ATOM 1501 C CA . VAL A 1 204 ? 46.561 14.095 -51.321 1.00 97.12 204 VAL A CA 1
ATOM 1502 C C . VAL A 1 204 ? 45.047 14.242 -51.136 1.00 97.12 204 VAL A C 1
ATOM 1504 O O . VAL A 1 204 ? 44.597 14.506 -50.021 1.00 97.12 204 VAL A O 1
ATOM 1507 N N . VAL A 1 205 ? 44.246 14.010 -52.181 1.00 97.50 205 VAL A N 1
ATOM 1508 C CA . VAL A 1 205 ? 42.774 14.049 -52.090 1.00 97.50 205 VAL A CA 1
ATOM 1509 C C . VAL A 1 205 ? 42.249 12.995 -51.110 1.00 97.50 205 VAL A C 1
ATOM 1511 O O . VAL A 1 205 ? 41.413 13.319 -50.269 1.00 97.50 205 VAL A O 1
ATOM 1514 N N . VAL A 1 206 ? 42.764 11.761 -51.151 1.00 97.56 206 VAL A N 1
ATOM 1515 C CA . VAL A 1 206 ? 42.376 10.698 -50.205 1.00 97.56 206 VAL A CA 1
ATOM 1516 C C . VAL A 1 206 ? 42.707 11.087 -48.761 1.00 97.56 206 VAL A C 1
ATOM 1518 O O . VAL A 1 206 ? 41.857 10.924 -47.887 1.00 97.56 206 VAL A O 1
ATOM 1521 N N . VAL A 1 207 ? 43.886 11.659 -48.496 1.00 97.50 207 VAL A N 1
ATOM 1522 C CA . VAL A 1 207 ? 44.267 12.128 -47.149 1.00 97.50 207 VAL A CA 1
ATOM 1523 C C . VAL A 1 207 ? 43.334 13.240 -46.654 1.00 97.50 207 VAL A C 1
ATOM 1525 O O . VAL A 1 207 ? 42.898 13.193 -45.503 1.00 97.50 207 VAL A O 1
ATOM 1528 N N . VAL A 1 208 ? 42.963 14.199 -47.510 1.00 97.94 208 VAL A N 1
ATOM 1529 C CA . VAL A 1 208 ? 42.008 15.269 -47.160 1.00 97.94 208 VAL A CA 1
ATOM 1530 C C . VAL A 1 208 ? 40.613 14.706 -46.862 1.00 97.94 208 VAL A C 1
ATOM 1532 O O . VAL A 1 208 ? 39.993 15.110 -45.878 1.00 97.94 208 VAL A O 1
ATOM 1535 N N . VAL A 1 209 ? 40.129 13.739 -47.649 1.00 98.06 209 VAL A N 1
ATOM 1536 C CA . VAL A 1 209 ? 38.837 13.071 -47.405 1.00 98.06 209 VAL A CA 1
ATOM 1537 C C . VAL A 1 209 ? 38.854 12.294 -46.085 1.00 98.06 209 VAL A C 1
ATOM 1539 O O . VAL A 1 209 ? 37.922 12.426 -45.294 1.00 98.06 209 VAL A O 1
ATOM 1542 N N . VAL A 1 210 ? 39.918 11.536 -45.797 1.00 98.00 210 VAL A N 1
ATOM 1543 C CA . VAL A 1 210 ? 40.063 10.810 -44.521 1.00 98.00 210 VAL A CA 1
ATOM 1544 C C . VAL A 1 210 ? 40.102 11.780 -43.336 1.00 98.00 210 VAL A C 1
ATOM 1546 O O . VAL A 1 210 ? 39.405 11.554 -42.348 1.00 98.00 210 VAL A O 1
ATOM 1549 N N . ALA A 1 211 ? 40.839 12.890 -43.439 1.00 97.56 211 ALA A N 1
ATOM 1550 C CA . ALA A 1 211 ? 40.870 13.918 -42.398 1.00 97.56 211 ALA A CA 1
ATOM 1551 C C . ALA A 1 211 ? 39.481 14.537 -42.149 1.00 97.56 211 ALA A C 1
ATOM 1553 O O . ALA A 1 211 ? 39.070 14.678 -40.997 1.00 97.56 211 ALA A O 1
ATOM 1554 N N . ALA A 1 212 ? 38.722 14.838 -43.208 1.00 97.62 212 ALA A N 1
ATOM 1555 C CA . ALA A 1 212 ? 37.355 15.346 -43.092 1.00 97.62 212 ALA A CA 1
ATOM 1556 C C . ALA A 1 212 ? 36.411 14.337 -42.408 1.00 97.62 212 ALA A C 1
ATOM 1558 O O . ALA A 1 212 ? 35.650 14.718 -41.519 1.00 97.62 212 ALA A O 1
ATOM 1559 N N . VAL A 1 213 ? 36.499 13.047 -42.755 1.00 98.12 213 VAL A N 1
ATOM 1560 C CA . VAL A 1 213 ? 35.722 11.977 -42.101 1.00 98.12 213 VAL A CA 1
ATOM 1561 C C . VAL A 1 213 ? 36.064 11.873 -40.611 1.00 98.12 213 VAL A C 1
ATOM 1563 O O . VAL A 1 213 ? 35.153 11.795 -39.789 1.00 98.12 213 VAL A O 1
ATOM 1566 N N . VAL A 1 214 ? 37.347 11.939 -40.236 1.00 98.12 214 VAL A N 1
ATOM 1567 C CA . VAL A 1 214 ? 37.772 11.924 -38.823 1.00 98.12 214 VAL A CA 1
ATOM 1568 C C . VAL A 1 214 ? 37.197 13.119 -38.054 1.00 98.12 214 VAL A C 1
ATOM 1570 O O . VAL A 1 214 ? 36.671 12.931 -36.957 1.00 98.12 214 VAL A O 1
ATOM 1573 N N . VAL A 1 215 ? 37.216 14.328 -38.626 1.00 98.31 215 VAL A N 1
ATOM 1574 C CA . VAL A 1 215 ? 36.612 15.520 -37.998 1.00 98.31 215 VAL A CA 1
ATOM 1575 C C . VAL A 1 215 ? 35.103 15.341 -37.791 1.00 98.31 215 VAL A C 1
ATOM 1577 O O . VAL A 1 215 ? 34.605 15.630 -36.703 1.00 98.31 215 VAL A O 1
ATOM 1580 N N . VAL A 1 216 ? 34.375 14.810 -38.780 1.00 98.31 216 VAL A N 1
ATOM 1581 C CA . VAL A 1 216 ? 32.933 14.526 -38.648 1.00 98.31 216 VAL A CA 1
ATOM 1582 C C . VAL A 1 216 ? 32.662 13.502 -37.541 1.00 98.31 216 VAL A C 1
ATOM 1584 O O . VAL A 1 216 ? 31.771 13.720 -36.721 1.00 98.31 216 VAL A O 1
ATOM 1587 N N . VAL A 1 217 ? 33.451 12.424 -37.454 1.00 98.38 217 VAL A N 1
ATOM 1588 C CA . VAL A 1 217 ? 33.322 11.419 -36.382 1.00 98.38 217 VAL A CA 1
ATOM 1589 C C . VAL A 1 217 ? 33.557 12.042 -35.003 1.00 98.38 217 VAL A C 1
ATOM 1591 O O . VAL A 1 217 ? 32.770 11.795 -34.090 1.00 98.38 217 VAL A O 1
ATOM 1594 N N . VAL A 1 218 ? 34.575 12.895 -34.843 1.00 98.38 218 VAL A N 1
ATOM 1595 C CA . VAL A 1 218 ? 34.833 13.606 -33.576 1.00 98.38 218 VAL A CA 1
ATOM 1596 C C . VAL A 1 218 ? 33.652 14.501 -33.189 1.00 98.38 218 VAL A C 1
ATOM 1598 O O . VAL A 1 218 ? 33.216 14.458 -32.039 1.00 98.38 218 VAL A O 1
ATOM 1601 N N . VAL A 1 219 ? 33.077 15.257 -34.131 1.00 98.44 219 VAL A N 1
ATOM 1602 C CA . VAL A 1 219 ? 31.891 16.097 -33.872 1.00 98.44 219 VAL A CA 1
ATOM 1603 C C . VAL A 1 219 ? 30.687 15.253 -33.434 1.00 98.44 219 VAL A C 1
ATOM 1605 O O . VAL A 1 219 ? 30.023 15.604 -32.459 1.00 98.44 219 VAL A O 1
ATOM 1608 N N . VAL A 1 220 ? 30.430 14.113 -34.085 1.00 98.50 220 VAL A N 1
ATOM 1609 C CA . VAL A 1 220 ? 29.346 13.192 -33.693 1.00 98.50 220 VAL A CA 1
ATOM 1610 C C . VAL A 1 220 ? 29.570 12.630 -32.285 1.00 98.50 220 VAL A C 1
ATOM 1612 O O . VAL A 1 220 ? 28.636 12.625 -31.483 1.00 98.50 220 VAL A O 1
ATOM 1615 N N . VAL A 1 221 ? 30.795 12.220 -31.940 1.00 98.44 221 VAL A N 1
ATOM 1616 C CA . VAL A 1 221 ? 31.131 11.734 -30.588 1.00 98.44 221 VAL A CA 1
ATOM 1617 C C . VAL A 1 221 ? 30.903 12.820 -29.532 1.00 98.44 221 VAL A C 1
ATOM 1619 O O . VAL A 1 221 ? 30.297 12.538 -28.499 1.00 98.44 221 VAL A O 1
ATOM 1622 N N . VAL A 1 222 ? 31.308 14.068 -29.793 1.00 98.56 222 VAL A N 1
ATOM 1623 C CA . VAL A 1 222 ? 31.060 15.203 -28.883 1.00 98.56 222 VAL A CA 1
ATOM 1624 C C . VAL A 1 222 ? 29.559 15.430 -28.672 1.00 98.56 222 VAL A C 1
ATOM 1626 O O . VAL A 1 222 ? 29.125 15.580 -27.530 1.00 98.56 222 VAL A O 1
ATOM 1629 N N . ILE A 1 223 ? 28.748 15.391 -29.735 1.00 98.56 223 ILE A N 1
ATOM 1630 C CA . ILE A 1 223 ? 27.284 15.529 -29.637 1.00 98.56 223 ILE A CA 1
ATOM 1631 C C . ILE A 1 223 ? 26.682 14.403 -28.783 1.00 98.56 223 ILE A C 1
ATOM 1633 O O . ILE A 1 223 ? 25.878 14.680 -27.893 1.00 98.56 223 ILE A O 1
ATOM 1637 N N . VAL A 1 224 ? 27.095 13.148 -28.994 1.00 98.56 224 VAL A N 1
ATOM 1638 C CA . VAL A 1 224 ? 26.620 11.999 -28.199 1.00 98.56 224 VAL A CA 1
ATOM 1639 C C . VAL A 1 224 ? 26.975 12.160 -26.718 1.00 98.56 224 VAL A C 1
ATOM 1641 O O . VAL A 1 224 ? 26.112 11.956 -25.865 1.00 98.56 224 VAL A O 1
ATOM 1644 N N . VAL A 1 225 ? 28.200 12.588 -26.392 1.00 98.50 225 VAL A N 1
ATOM 1645 C CA . VAL A 1 225 ? 28.619 12.846 -25.002 1.00 98.50 225 VAL A CA 1
ATOM 1646 C C . VAL A 1 225 ? 27.768 13.946 -24.358 1.00 98.50 225 VAL A C 1
ATOM 1648 O O . VAL A 1 225 ? 27.294 13.762 -23.237 1.00 98.50 225 VAL A O 1
ATOM 1651 N N . VAL A 1 226 ? 27.505 15.053 -25.061 1.00 98.56 226 VAL A N 1
ATOM 1652 C CA . VAL A 1 226 ? 26.639 16.136 -24.558 1.00 98.56 226 VAL A CA 1
ATOM 1653 C C . VAL A 1 226 ? 25.213 15.637 -24.295 1.00 98.56 226 VAL A C 1
ATOM 1655 O O . VAL A 1 226 ? 24.660 15.921 -23.232 1.00 98.56 226 VAL A O 1
ATOM 1658 N N . VAL A 1 227 ? 24.630 14.847 -25.203 1.00 98.56 227 VAL A N 1
ATOM 1659 C CA . VAL A 1 227 ? 23.289 14.263 -25.017 1.00 98.56 227 VAL A CA 1
ATOM 1660 C C . VAL A 1 227 ? 23.245 13.336 -23.798 1.00 98.56 227 VAL A C 1
ATOM 1662 O O . VAL A 1 227 ? 22.323 13.446 -22.990 1.00 98.56 227 VAL A O 1
ATOM 1665 N N . VAL A 1 228 ? 24.250 12.474 -23.608 1.00 98.44 228 VAL A N 1
ATOM 1666 C CA . VAL A 1 228 ? 24.338 11.591 -22.430 1.00 98.44 228 VAL A CA 1
ATOM 1667 C C . VAL A 1 228 ? 24.424 12.399 -21.131 1.00 98.44 228 VAL A C 1
ATOM 1669 O O . VAL A 1 228 ? 23.698 12.097 -20.184 1.00 98.44 228 VAL A O 1
ATOM 1672 N N . VAL A 1 229 ? 25.239 13.459 -21.085 1.00 98.50 229 VAL A N 1
ATOM 1673 C CA . VAL A 1 229 ? 25.339 14.343 -19.908 1.00 98.50 229 VAL A CA 1
ATOM 1674 C C . VAL A 1 229 ? 23.996 15.012 -19.596 1.00 98.50 229 VAL A C 1
ATOM 1676 O O . VAL A 1 229 ? 23.577 15.013 -18.438 1.00 98.50 229 VAL A O 1
ATOM 1679 N N . VAL A 1 230 ? 23.278 15.519 -20.604 1.00 98.56 230 VAL A N 1
ATOM 1680 C CA . VAL A 1 230 ? 21.944 16.121 -20.416 1.00 98.56 230 VAL A CA 1
ATOM 1681 C C . VAL A 1 230 ? 20.943 15.101 -19.862 1.00 98.56 230 VAL A C 1
ATOM 1683 O O . VAL A 1 230 ? 20.225 15.415 -18.912 1.00 98.56 230 VAL A O 1
ATOM 1686 N N . VAL A 1 231 ? 20.920 13.870 -20.384 1.00 98.50 231 VAL A N 1
ATOM 1687 C CA . VAL A 1 231 ? 20.041 12.799 -19.877 1.00 98.50 231 VAL A CA 1
ATOM 1688 C C . VAL A 1 231 ? 20.357 12.464 -18.415 1.00 98.50 231 VAL A C 1
ATOM 1690 O O . VAL A 1 231 ? 19.435 12.369 -17.605 1.00 98.50 231 VAL A O 1
ATOM 1693 N N . VAL A 1 232 ? 21.637 12.349 -18.043 1.00 98.31 232 VAL A N 1
ATOM 1694 C CA . VAL A 1 232 ? 22.049 12.101 -16.649 1.00 98.31 232 VAL A CA 1
ATOM 1695 C C . VAL A 1 232 ? 21.592 13.233 -15.723 1.00 98.31 232 VAL A C 1
ATOM 1697 O O . VAL A 1 232 ? 21.030 12.955 -14.663 1.00 98.31 232 VAL A O 1
ATOM 1700 N N . VAL A 1 233 ? 21.752 14.499 -16.124 1.00 98.44 233 VAL A N 1
ATOM 1701 C CA . VAL A 1 233 ? 21.281 15.656 -15.338 1.00 98.44 233 VAL A CA 1
ATOM 1702 C C . VAL A 1 233 ? 19.762 15.621 -15.145 1.00 98.44 233 VAL A C 1
ATOM 1704 O O . VAL A 1 233 ? 19.291 15.809 -14.023 1.00 98.44 233 VAL A O 1
ATOM 1707 N N . VAL A 1 234 ? 18.985 15.317 -16.191 1.00 98.44 234 VAL A N 1
ATOM 1708 C CA . VAL A 1 234 ? 17.518 15.193 -16.091 1.00 98.44 234 VAL A CA 1
ATOM 1709 C C . VAL A 1 234 ? 17.115 14.071 -15.128 1.00 98.44 234 VAL A C 1
ATOM 1711 O O . VAL A 1 234 ? 16.248 14.284 -14.281 1.00 98.44 234 VAL A O 1
ATOM 1714 N N . VAL A 1 235 ? 17.766 12.904 -15.190 1.00 98.38 235 VAL A N 1
ATOM 1715 C CA . VAL A 1 235 ? 17.503 11.788 -14.262 1.00 98.38 235 VAL A CA 1
ATOM 1716 C C . VAL A 1 235 ? 17.810 12.183 -12.814 1.00 98.38 235 VAL A C 1
ATOM 1718 O O . VAL A 1 235 ? 16.987 11.930 -11.934 1.00 98.38 235 VAL A O 1
ATOM 1721 N N . VAL A 1 236 ? 18.936 12.856 -12.555 1.00 98.31 236 VAL A N 1
ATOM 1722 C CA . VAL A 1 236 ? 19.286 13.347 -11.209 1.00 98.31 236 VAL A CA 1
ATOM 1723 C C . VAL A 1 236 ? 18.241 14.339 -10.688 1.00 98.31 236 VAL A C 1
ATOM 1725 O O . VAL A 1 236 ? 17.801 14.206 -9.547 1.00 98.31 236 VAL A O 1
ATOM 1728 N N . VAL A 1 237 ? 17.779 15.284 -11.515 1.00 98.38 237 VAL A N 1
ATOM 1729 C CA . VAL A 1 237 ? 16.720 16.236 -11.132 1.00 98.38 237 VAL A CA 1
ATOM 1730 C C . VAL A 1 237 ? 15.413 15.512 -10.792 1.00 98.38 237 VAL A C 1
ATOM 1732 O O . VAL A 1 237 ? 14.809 15.812 -9.762 1.00 98.38 237 VAL A O 1
ATOM 1735 N N . VAL A 1 238 ? 14.993 14.524 -11.590 1.00 98.25 238 VAL A N 1
ATOM 1736 C CA . VAL A 1 238 ? 13.785 13.726 -11.308 1.00 98.25 238 VAL A CA 1
ATOM 1737 C C . VAL A 1 238 ? 13.918 12.960 -9.988 1.00 98.25 238 VAL A C 1
ATOM 1739 O O . VAL A 1 238 ? 12.991 12.988 -9.180 1.00 98.25 238 VAL A O 1
ATOM 1742 N N . VAL A 1 239 ? 15.068 12.331 -9.721 1.00 98.00 239 VAL A N 1
ATOM 1743 C CA . VAL A 1 239 ? 15.323 11.630 -8.450 1.00 98.00 239 VAL A CA 1
ATOM 1744 C C . VAL A 1 239 ? 15.258 12.594 -7.262 1.00 98.00 239 VAL A C 1
ATOM 1746 O O . VAL A 1 239 ? 14.591 12.287 -6.275 1.00 98.00 239 VAL A O 1
ATOM 1749 N N . VAL A 1 240 ? 15.869 13.780 -7.358 1.00 98.06 240 VAL A N 1
ATOM 1750 C CA . VAL A 1 240 ? 15.803 14.806 -6.300 1.00 98.06 240 VAL A CA 1
ATOM 1751 C C . VAL A 1 240 ? 14.362 15.264 -6.056 1.00 98.06 240 VAL A C 1
ATOM 1753 O O . VAL A 1 240 ? 13.942 15.338 -4.902 1.00 98.06 240 VAL A O 1
ATOM 1756 N N . VAL A 1 241 ? 13.571 15.504 -7.107 1.00 97.88 241 VAL A N 1
ATOM 1757 C CA . VAL A 1 241 ? 12.150 15.874 -6.975 1.00 97.88 241 VAL A CA 1
ATOM 1758 C C . VAL A 1 241 ? 11.346 14.763 -6.293 1.00 97.88 241 VAL A C 1
ATOM 1760 O O . VAL A 1 241 ? 10.592 15.050 -5.364 1.00 97.88 241 VAL A O 1
ATOM 1763 N N . VAL A 1 242 ? 11.532 13.497 -6.682 1.00 97.69 242 VAL A N 1
ATOM 1764 C CA . VAL A 1 242 ? 10.863 12.351 -6.037 1.00 97.69 242 VAL A CA 1
ATOM 1765 C C . VAL A 1 242 ? 11.241 12.255 -4.557 1.00 97.69 242 VAL A C 1
ATOM 1767 O O . VAL A 1 242 ? 10.356 12.107 -3.717 1.00 97.69 242 VAL A O 1
ATOM 1770 N N . VAL A 1 243 ? 12.523 12.404 -4.214 1.00 97.50 243 VAL A N 1
ATOM 1771 C CA . VAL A 1 243 ? 13.001 12.391 -2.821 1.00 97.50 243 VAL A CA 1
ATOM 1772 C C . VAL A 1 243 ? 12.380 13.532 -2.007 1.00 97.50 243 VAL A C 1
ATOM 1774 O O . VAL A 1 243 ? 11.865 13.285 -0.917 1.00 97.50 243 VAL A O 1
ATOM 1777 N N . VAL A 1 244 ? 12.342 14.760 -2.536 1.00 97.38 244 VAL A N 1
ATOM 1778 C CA . VAL A 1 244 ? 11.708 15.914 -1.869 1.00 97.38 244 VAL A CA 1
ATOM 1779 C C . VAL A 1 244 ? 10.205 15.698 -1.668 1.00 97.38 244 VAL A C 1
ATOM 1781 O O . VAL A 1 244 ? 9.687 15.992 -0.588 1.00 97.38 244 VAL A O 1
ATOM 1784 N N . VAL A 1 245 ? 9.498 15.137 -2.654 1.00 96.81 245 VAL A N 1
ATOM 1785 C CA . VAL A 1 245 ? 8.069 14.798 -2.531 1.00 96.81 245 VAL A CA 1
ATOM 1786 C C . VAL A 1 245 ? 7.851 13.718 -1.468 1.00 96.81 245 VAL A C 1
ATOM 1788 O O . VAL A 1 245 ? 6.968 13.877 -0.628 1.00 96.81 245 VAL A O 1
ATOM 1791 N N . VAL A 1 246 ? 8.671 12.665 -1.435 1.00 96.12 246 VAL A N 1
ATOM 1792 C CA . VAL A 1 246 ? 8.585 11.597 -0.423 1.00 96.12 246 VAL A CA 1
ATOM 1793 C C . VAL A 1 246 ? 8.841 12.143 0.985 1.00 96.12 246 VAL A C 1
ATOM 1795 O O . VAL A 1 246 ? 8.024 11.903 1.872 1.00 96.12 246 VAL A O 1
ATOM 1798 N N . TYR A 1 247 ? 9.892 12.944 1.193 1.00 96.19 247 TYR A N 1
ATOM 1799 C CA . TYR A 1 247 ? 10.132 13.608 2.482 1.00 96.19 247 TYR A CA 1
ATOM 1800 C C . TYR A 1 247 ? 8.985 14.542 2.881 1.00 96.19 247 TYR A C 1
ATOM 1802 O O . TYR A 1 247 ? 8.615 14.579 4.054 1.00 96.19 247 TYR A O 1
ATOM 1810 N N . SER A 1 248 ? 8.384 15.258 1.927 1.00 92.88 248 SER A N 1
ATOM 1811 C CA . SER A 1 248 ? 7.230 16.128 2.187 1.00 92.88 248 SER A CA 1
ATOM 1812 C C . SER A 1 248 ? 6.002 15.324 2.620 1.00 92.88 248 SER A C 1
ATOM 1814 O O . SER A 1 248 ? 5.344 15.686 3.594 1.00 92.88 248 SER A O 1
ATOM 1816 N N . VAL A 1 249 ? 5.711 14.205 1.947 1.00 93.12 249 VAL A N 1
ATOM 1817 C CA . VAL A 1 249 ? 4.597 13.308 2.291 1.00 93.12 249 VAL A CA 1
ATOM 1818 C C . VAL A 1 249 ? 4.808 12.669 3.662 1.00 93.12 249 VAL A C 1
ATOM 1820 O O . VAL A 1 249 ? 3.892 12.717 4.477 1.00 93.12 249 VAL A O 1
ATOM 1823 N N . ILE A 1 250 ? 6.003 12.141 3.952 1.00 89.00 250 ILE A N 1
ATOM 1824 C CA . ILE A 1 250 ? 6.344 11.582 5.272 1.00 89.00 250 ILE A CA 1
ATOM 1825 C C . ILE A 1 250 ? 6.169 12.653 6.354 1.00 89.00 250 ILE A C 1
ATOM 1827 O O . ILE A 1 250 ? 5.420 12.437 7.299 1.00 89.00 250 ILE A O 1
ATOM 1831 N N . SER A 1 251 ? 6.741 13.847 6.166 1.00 87.31 251 SER A N 1
ATOM 1832 C CA . SER A 1 251 ? 6.625 14.956 7.127 1.00 87.31 251 SER A CA 1
ATOM 1833 C C . SER A 1 251 ? 5.170 15.372 7.383 1.00 87.31 251 SER A C 1
ATOM 1835 O O . SER A 1 251 ? 4.803 15.691 8.513 1.00 87.31 251 SER A O 1
ATOM 1837 N N . VAL A 1 252 ? 4.315 15.354 6.353 1.00 88.50 252 VAL A N 1
ATOM 1838 C CA . VAL A 1 252 ? 2.875 15.632 6.484 1.00 88.50 252 VAL A CA 1
ATOM 1839 C C . VAL A 1 252 ? 2.144 14.498 7.209 1.00 88.50 252 VAL A C 1
ATOM 1841 O O . VAL A 1 252 ? 1.301 14.783 8.059 1.00 88.50 252 VAL A O 1
ATOM 1844 N N . VAL A 1 253 ? 2.467 13.232 6.926 1.00 84.00 253 VAL A N 1
ATOM 1845 C CA . VAL A 1 253 ? 1.889 12.061 7.609 1.00 84.00 253 VAL A CA 1
ATOM 1846 C C . VAL A 1 253 ? 2.296 12.029 9.082 1.00 84.00 253 VAL A C 1
ATOM 1848 O O . VAL A 1 253 ? 1.422 11.884 9.934 1.00 84.00 253 VAL A O 1
ATOM 1851 N N . ASP A 1 254 ? 3.568 12.257 9.403 1.00 80.31 254 ASP A N 1
ATOM 1852 C CA . ASP A 1 254 ? 4.061 12.340 10.781 1.00 80.31 254 ASP A CA 1
ATOM 1853 C C . ASP A 1 254 ? 3.418 13.512 11.533 1.00 80.31 254 ASP A C 1
ATOM 1855 O O . ASP A 1 254 ? 2.957 13.345 12.660 1.00 80.31 254 ASP A O 1
ATOM 1859 N N . PHE A 1 255 ? 3.294 14.689 10.912 1.00 78.25 255 PHE A N 1
ATOM 1860 C CA . PHE A 1 255 ? 2.639 15.855 11.519 1.00 78.25 255 PHE A CA 1
ATOM 1861 C C . PHE A 1 255 ? 1.132 15.652 11.743 1.00 78.25 255 PHE A C 1
ATOM 1863 O O . PHE A 1 255 ? 0.591 16.109 12.756 1.00 78.25 255 PHE A O 1
ATOM 1870 N N . LEU A 1 256 ? 0.444 14.956 10.831 1.00 71.31 256 LEU A N 1
ATOM 1871 C CA . LEU A 1 256 ? -0.953 14.546 11.000 1.00 71.31 256 LEU A CA 1
ATOM 1872 C C . LEU A 1 256 ? -1.089 13.502 12.113 1.00 71.31 256 LEU A C 1
ATOM 1874 O O . LEU A 1 256 ? -1.913 13.685 13.009 1.00 71.31 256 LEU A O 1
ATOM 1878 N N . CYS A 1 257 ? -0.241 12.472 12.116 1.00 68.31 257 CYS A N 1
ATOM 1879 C CA . CYS A 1 257 ? -0.206 11.450 13.156 1.00 68.31 257 CYS A CA 1
ATOM 1880 C C . CYS A 1 257 ? 0.058 12.066 14.535 1.00 68.31 257 CYS A C 1
ATOM 1882 O O . CYS A 1 257 ? -0.679 11.799 15.478 1.00 68.31 257 CYS A O 1
ATOM 1884 N N . LEU A 1 258 ? 1.050 12.952 14.666 1.00 65.50 258 LEU A N 1
ATOM 1885 C CA . LEU A 1 258 ? 1.393 13.601 15.933 1.00 65.50 258 LEU A CA 1
ATOM 1886 C C . LEU A 1 258 ? 0.248 14.493 16.445 1.00 65.50 258 LEU A C 1
ATOM 1888 O O . LEU A 1 258 ? -0.007 14.547 17.649 1.00 65.50 258 LEU A O 1
ATOM 1892 N N . LYS A 1 259 ? -0.502 15.139 15.542 1.00 63.34 259 LYS A N 1
ATOM 1893 C CA . LYS A 1 259 ? -1.720 15.889 15.889 1.00 63.34 259 LYS A CA 1
ATOM 1894 C C . LYS A 1 259 ? -2.893 14.988 16.279 1.00 63.34 259 LYS A C 1
ATOM 1896 O O . LYS A 1 259 ? -3.623 15.355 17.198 1.00 63.34 259 LYS A O 1
ATOM 1901 N N . ASN A 1 260 ? -3.051 13.820 15.660 1.00 55.84 260 ASN A N 1
ATOM 1902 C CA . ASN A 1 260 ? -4.057 12.821 16.044 1.00 55.84 260 ASN A CA 1
ATOM 1903 C C . ASN A 1 260 ? -3.679 12.086 17.347 1.00 55.84 260 ASN A C 1
ATOM 1905 O O . ASN A 1 260 ? -4.552 11.740 18.136 1.00 55.84 260 ASN A O 1
ATOM 1909 N N . LEU A 1 261 ? -2.386 11.938 17.645 1.00 49.56 261 LEU A N 1
ATOM 1910 C CA . LEU A 1 261 ? -1.859 11.433 18.920 1.00 49.56 261 LEU A CA 1
ATOM 1911 C C . LEU A 1 261 ? -2.068 12.408 20.092 1.00 49.56 261 LEU A C 1
ATOM 1913 O O . LEU A 1 261 ? -2.100 11.969 21.241 1.00 49.56 261 LEU A O 1
ATOM 1917 N N . LEU A 1 262 ? -2.198 13.710 19.812 1.00 45.38 262 LEU A N 1
ATOM 1918 C CA . LEU A 1 262 ? -2.413 14.777 20.803 1.00 45.38 262 LEU A CA 1
ATOM 1919 C C . LEU A 1 262 ? -3.862 15.292 20.869 1.00 45.38 262 LEU A C 1
ATOM 1921 O O . LEU A 1 262 ? -4.189 16.089 21.747 1.00 45.38 262 LEU A O 1
ATOM 1925 N N . LYS A 1 263 ? -4.748 14.828 19.982 1.00 43.19 263 LYS A N 1
ATOM 1926 C CA . LYS A 1 263 ? -6.197 15.045 20.073 1.00 43.19 263 LYS A CA 1
ATOM 1927 C C . LYS A 1 263 ? -6.925 13.702 20.032 1.00 43.19 263 LYS A C 1
ATOM 1929 O O . LYS A 1 263 ? -7.049 13.151 18.940 1.00 43.19 263 LYS A O 1
ATOM 1934 N N . PRO A 1 264 ? -7.489 13.203 21.152 1.00 44.16 264 PRO A N 1
ATOM 1935 C CA . PRO A 1 264 ? -8.431 12.092 21.080 1.00 44.16 264 PRO A CA 1
ATOM 1936 C C . PRO A 1 264 ? -9.597 12.515 20.176 1.00 44.16 264 PRO A C 1
ATOM 1938 O O . PRO A 1 264 ? -10.371 13.412 20.521 1.00 44.16 264 PRO A O 1
ATOM 1941 N N . TYR A 1 265 ? -9.688 11.922 18.981 1.00 44.41 265 TYR A N 1
ATOM 1942 C CA . TYR A 1 265 ? -10.600 12.367 17.922 1.00 44.41 265 TYR A CA 1
ATOM 1943 C C . TYR A 1 265 ? -12.018 11.806 18.109 1.00 44.41 265 TYR A C 1
ATOM 1945 O O . TYR A 1 265 ? -12.579 11.088 17.287 1.00 44.41 265 TYR A O 1
ATOM 1953 N N . ILE A 1 266 ? -12.585 12.190 19.248 1.00 53.38 266 ILE A N 1
ATOM 1954 C CA . ILE A 1 266 ? -13.929 11.930 19.754 1.00 53.38 266 ILE A CA 1
ATOM 1955 C C . ILE A 1 266 ? -14.989 12.274 18.679 1.00 53.38 266 ILE A C 1
ATOM 1957 O O . ILE A 1 266 ? -15.269 13.450 18.446 1.00 53.38 266 ILE A O 1
ATOM 1961 N N . LEU A 1 267 ? -15.553 11.254 18.010 1.00 54.41 267 LEU A N 1
ATOM 1962 C CA . LEU A 1 267 ? -16.564 11.266 16.921 1.00 54.41 267 LEU A CA 1
ATOM 1963 C C . LEU A 1 267 ? -17.139 9.828 16.764 1.00 54.41 267 LEU A C 1
ATOM 1965 O O . LEU A 1 267 ? -16.365 8.889 16.917 1.00 54.41 267 LEU A O 1
ATOM 1969 N N . THR A 1 268 ? -18.397 9.520 16.407 1.00 41.88 268 THR A N 1
ATOM 1970 C CA . THR A 1 268 ? -19.681 10.259 16.264 1.00 41.88 268 THR A CA 1
ATOM 1971 C C . THR A 1 268 ? -20.841 9.234 16.263 1.00 41.88 268 THR A C 1
ATOM 1973 O O . THR A 1 268 ? -20.645 8.120 15.791 1.00 41.88 268 THR A O 1
ATOM 1976 N N . ARG A 1 269 ? -22.024 9.647 16.744 1.00 47.81 269 ARG A N 1
ATOM 1977 C CA . ARG A 1 269 ? -23.353 8.988 16.869 1.00 47.81 269 ARG A CA 1
ATOM 1978 C C . ARG A 1 269 ? -23.490 7.495 17.249 1.00 47.81 269 ARG A C 1
ATOM 1980 O O . ARG A 1 269 ? -22.956 6.628 16.555 1.00 47.81 269 ARG A O 1
ATOM 1987 N N . PRO A 1 270 ? -24.344 7.184 18.255 1.00 43.28 270 PRO A N 1
ATOM 1988 C CA . PRO A 1 270 ? -24.766 5.812 18.545 1.00 43.28 270 PRO A CA 1
ATOM 1989 C C . PRO A 1 270 ? -25.534 5.225 17.363 1.00 43.28 270 PRO A C 1
ATOM 1991 O O . PRO A 1 270 ? -26.283 5.990 16.714 1.00 43.28 270 PRO A O 1
#